Protein AF-A0A2K9K483-F1 (afdb_monomer_lite)

Sequence (262 aa):
MPISYGFDEYTQPMLLSHGITSISDARVYWQRGQLDTWQKLQADGVLKMRASLGLWAYPEASDESQIRALKSFHNTTPNSLLEVDQIKFYMDGILVNTTAAMKEPYKVDWLKLDGNRGVNYFTQARLEKYIKVLEPSGFDFNIHAVGDRGIHEALNAIEAASKGVARHRLTHVEVVDPEDYKRFSALGVIADAQVAGEFTQPHHWQEMQPLLGRERADHLVPIKSLSENGAMLTLSSDWNVSTLNPFISIANAITRQPEATH

pLDDT: mean 93.92, std 9.69, range [36.94, 98.88]

Foldseek 3Di:
DQPQCCCLVPVQVVCVVLVNQEDEQQEQAVVVCSLVNVVVCQVVVRRRGAYEYAYEDDLPDDPVVRLVVLLVSADDDPPGSYGDAEHEAEQWDELVQLAAAEPFAWLDDPVPDVRRRHDTSDFLVSLLVSQQRRVVSRHEYEYAHAYQVSLVSNLVSLVNRPPLPHAHEYEQPFFHDLVCLLSLQVSNYEYEHAQQDPCQAQVNLVVSCNTHNDVRSLCTPVVVSSVVSPHHYHYAHPPPVGDRNVVSRVCRVVPRDRPDDD

Secondary structure (DSSP, 8-state):
--TTHHIIIIIHHHHHHTT--EEEEEEE-GGGTHHHHHHHHHHTT---SEEEEEEEPPTTS-HHHHHHHHHHH-B--TT-SEEEEEEEEE-B--GGGT-S--SS--SS-SS--TT----BSS-HHHHHHHHHHHGGGT-EEEEEE-SHHHHHHHHHHHHHH--S-S--EEEE--S--GGGHHHHHHTT-EEEEE-SSGGGSGGGGGGGHHHH-HHHHTT-S-HHHHHHTT-EEEEE-TTTTS---HHHHHHHHHHPPPPP--

Radius of gyration: 18.65 Å; chains: 1; bounding box: 44×39×48 Å

Structure (mmCIF, N/CA/C/O backbone):
data_AF-A0A2K9K483-F1
#
_entry.id   AF-A0A2K9K483-F1
#
loop_
_atom_site.group_PDB
_atom_site.id
_atom_site.type_symbol
_atom_site.label_atom_id
_atom_site.label_alt_id
_atom_site.label_comp_id
_atom_site.label_asym_id
_atom_site.label_entity_id
_atom_site.label_seq_id
_atom_site.pdbx_PDB_ins_code
_atom_site.Cartn_x
_atom_site.Cartn_y
_atom_site.Cartn_z
_atom_site.occupancy
_atom_site.B_iso_or_equiv
_atom_site.auth_seq_id
_atom_site.auth_comp_id
_atom_site.auth_asym_id
_atom_site.auth_atom_id
_atom_site.pdbx_PDB_model_num
ATOM 1 N N . MET A 1 1 ? -26.302 17.879 7.605 1.00 39.72 1 MET A N 1
ATOM 2 C CA . MET A 1 1 ? -26.812 16.527 7.282 1.00 39.72 1 MET A CA 1
ATOM 3 C C . MET A 1 1 ? -25.840 15.517 7.872 1.00 39.72 1 MET A C 1
ATOM 5 O O . MET A 1 1 ? -24.646 15.772 7.743 1.00 39.72 1 MET A O 1
ATOM 9 N N . PRO A 1 2 ? -26.278 14.451 8.560 1.00 46.62 2 PRO A N 1
ATOM 10 C CA . PRO A 1 2 ? -25.350 13.519 9.195 1.00 46.62 2 PRO A CA 1
ATOM 11 C C . PRO A 1 2 ? -24.647 12.687 8.119 1.00 46.62 2 PRO A C 1
ATOM 13 O O . PRO A 1 2 ? -25.297 12.036 7.310 1.00 46.62 2 PRO A O 1
ATOM 16 N N . ILE A 1 3 ? -23.318 12.730 8.102 1.00 51.56 3 ILE A N 1
ATOM 17 C CA . ILE A 1 3 ? -22.449 12.037 7.135 1.00 51.56 3 ILE A CA 1
ATOM 18 C C . ILE A 1 3 ? -22.490 10.499 7.335 1.00 51.56 3 ILE A C 1
ATOM 20 O O . ILE A 1 3 ? -22.050 9.746 6.472 1.00 51.56 3 ILE A O 1
ATOM 24 N N . SER A 1 4 ? -23.079 10.011 8.435 1.00 58.44 4 SER A N 1
ATOM 25 C CA . SER A 1 4 ? -23.069 8.598 8.841 1.00 58.44 4 SER A CA 1
ATOM 26 C C . SER A 1 4 ? -24.030 7.670 8.084 1.00 58.44 4 SER A C 1
ATOM 28 O O . SER A 1 4 ? -23.850 6.458 8.164 1.00 58.44 4 SER A O 1
ATOM 30 N N . TYR A 1 5 ? -25.002 8.184 7.319 1.00 66.19 5 TYR A N 1
ATOM 31 C CA . TYR A 1 5 ? -25.987 7.326 6.638 1.00 66.19 5 TYR A CA 1
ATOM 32 C C . TYR A 1 5 ? -25.385 6.486 5.502 1.00 66.19 5 TYR A C 1
ATOM 34 O O . TYR A 1 5 ? -25.739 5.326 5.342 1.00 66.19 5 TYR A O 1
ATOM 42 N N . GLY A 1 6 ? -24.418 7.017 4.744 1.00 84.00 6 GLY A N 1
ATOM 43 C CA . GLY A 1 6 ? -23.872 6.314 3.576 1.00 84.00 6 GLY A CA 1
ATOM 44 C C . GLY A 1 6 ? -23.206 4.975 3.918 1.00 84.00 6 GLY A C 1
ATOM 45 O O . GLY A 1 6 ? -23.456 3.963 3.264 1.00 84.00 6 GLY A O 1
ATOM 46 N N . PHE A 1 7 ? -22.373 4.953 4.962 1.00 89.44 7 PHE A N 1
ATOM 47 C CA . PHE A 1 7 ? -21.667 3.731 5.340 1.00 89.44 7 PHE A CA 1
ATOM 48 C C . PHE A 1 7 ? -22.599 2.692 5.976 1.00 89.44 7 PHE A C 1
ATOM 50 O O . PHE A 1 7 ? -22.574 1.538 5.552 1.00 89.44 7 PHE A O 1
ATOM 57 N N . ASP A 1 8 ? -23.424 3.079 6.956 1.00 90.69 8 ASP A N 1
ATOM 58 C CA . ASP A 1 8 ? -24.306 2.135 7.661 1.00 90.69 8 ASP A CA 1
ATOM 59 C C . ASP A 1 8 ? -25.459 1.622 6.784 1.00 90.69 8 ASP A C 1
ATOM 61 O O . ASP A 1 8 ? -25.793 0.441 6.859 1.00 90.69 8 ASP A O 1
ATOM 65 N N . GLU A 1 9 ? -26.039 2.460 5.919 1.00 91.31 9 GLU A N 1
ATOM 66 C CA . GLU A 1 9 ? -27.187 2.057 5.094 1.00 91.31 9 GLU A CA 1
ATOM 67 C C . GLU A 1 9 ? -26.788 1.346 3.794 1.00 91.31 9 GLU A C 1
ATOM 69 O O . GLU A 1 9 ? -27.564 0.534 3.292 1.00 91.31 9 GLU A O 1
ATOM 74 N N . TYR A 1 10 ? -25.592 1.612 3.249 1.00 91.75 10 TYR A N 1
ATOM 75 C CA . TYR A 1 10 ? -25.198 1.095 1.931 1.00 91.75 10 TYR A CA 1
ATOM 76 C C . TYR A 1 10 ? -23.908 0.274 1.968 1.00 91.75 10 TYR A C 1
ATOM 78 O O . TYR A 1 10 ? -23.928 -0.915 1.644 1.00 91.75 10 TYR A O 1
ATOM 86 N N . THR A 1 11 ? -22.783 0.874 2.365 1.00 93.69 11 THR A N 1
ATOM 87 C CA . THR A 1 11 ? -21.465 0.221 2.260 1.00 93.69 11 THR A CA 1
ATOM 88 C C . THR A 1 11 ? -21.342 -1.018 3.145 1.00 93.69 11 THR A C 1
ATOM 90 O O . THR A 1 11 ? -20.985 -2.090 2.662 1.00 93.69 11 THR A O 1
ATOM 93 N N . GLN A 1 12 ? -21.651 -0.905 4.435 1.00 94.62 12 GLN A N 1
ATOM 94 C CA . GLN A 1 12 ? -21.537 -2.011 5.383 1.00 94.62 12 GLN A CA 1
ATOM 95 C C . GLN A 1 12 ? -22.496 -3.166 5.047 1.00 94.62 12 GLN A C 1
ATOM 97 O O . GLN A 1 12 ? -22.026 -4.302 4.986 1.00 94.62 12 GLN A O 1
ATOM 102 N N . PRO A 1 13 ? -23.797 -2.942 4.759 1.00 95.81 13 PRO A N 1
ATOM 103 C CA . PRO A 1 13 ? -24.687 -4.012 4.308 1.00 95.81 13 PRO A CA 1
ATOM 104 C C . PRO A 1 13 ? -24.194 -4.709 3.037 1.00 95.81 13 PRO A C 1
ATOM 106 O O . PRO A 1 13 ? -24.261 -5.935 2.944 1.00 95.81 13 PRO A O 1
ATOM 109 N N . MET A 1 14 ? -23.642 -3.953 2.082 1.00 95.44 14 MET A N 1
ATOM 110 C CA . MET A 1 14 ? -23.055 -4.511 0.863 1.00 95.44 14 MET A CA 1
ATOM 111 C C . MET A 1 14 ? -21.869 -5.434 1.179 1.00 95.44 14 MET A C 1
ATOM 113 O O . MET A 1 14 ? -21.854 -6.575 0.713 1.00 95.44 14 MET A O 1
ATOM 117 N N . LEU A 1 15 ? -20.917 -4.984 2.002 1.00 96.25 15 LEU A N 1
ATOM 118 C CA . LEU A 1 15 ? -19.762 -5.784 2.429 1.00 96.25 15 LEU A CA 1
ATOM 119 C C . LEU A 1 15 ? -20.204 -7.053 3.178 1.00 96.25 15 LEU A C 1
ATOM 121 O O . LEU A 1 15 ? -19.782 -8.160 2.836 1.00 96.25 15 LEU A O 1
ATOM 125 N N . LEU A 1 16 ? -21.127 -6.912 4.133 1.00 96.56 16 LEU A N 1
ATOM 126 C CA . LEU A 1 16 ? -21.669 -8.025 4.915 1.00 96.56 16 LEU A CA 1
ATOM 127 C C . LEU A 1 16 ? -22.411 -9.046 4.043 1.00 96.56 16 LEU A C 1
ATOM 129 O O . LEU A 1 16 ? -22.264 -10.246 4.262 1.00 96.56 16 LEU A O 1
ATOM 133 N N . SER A 1 17 ? -23.157 -8.599 3.025 1.00 96.19 17 SER A N 1
ATOM 134 C CA . SER A 1 17 ? -23.845 -9.500 2.084 1.00 96.19 17 SER A CA 1
ATOM 135 C C . SER A 1 17 ? -22.886 -10.364 1.253 1.00 96.19 17 SER A C 1
ATOM 137 O O . SER A 1 17 ? -23.284 -11.418 0.764 1.00 96.19 17 SER A O 1
ATOM 139 N N . HIS A 1 18 ? -21.614 -9.962 1.151 1.00 95.81 18 HIS A N 1
ATOM 140 C CA . HIS A 1 18 ? -20.538 -10.732 0.520 1.00 95.81 18 HIS A CA 1
ATOM 141 C C . HIS A 1 18 ? -19.681 -11.507 1.537 1.00 95.81 18 HIS A C 1
ATOM 143 O O . HIS A 1 18 ? -18.626 -12.031 1.185 1.00 95.81 18 HIS A O 1
ATOM 149 N N . GLY A 1 19 ? -20.117 -11.582 2.801 1.00 96.31 19 GLY A N 1
ATOM 150 C CA . GLY A 1 19 ? -19.411 -12.286 3.873 1.00 96.31 19 GLY A CA 1
ATOM 151 C C . GLY A 1 19 ? -18.176 -11.555 4.407 1.00 96.31 19 GLY A C 1
ATOM 152 O O . GLY A 1 19 ? -17.395 -12.147 5.148 1.00 96.31 19 GLY A O 1
ATOM 153 N N . ILE A 1 20 ? -17.980 -10.279 4.057 1.00 96.88 20 ILE A N 1
ATOM 154 C CA . ILE A 1 20 ? -16.839 -9.484 4.522 1.00 96.88 20 ILE A CA 1
ATOM 155 C C . ILE A 1 20 ? -17.172 -8.904 5.898 1.00 96.88 20 ILE A C 1
ATOM 157 O O . ILE A 1 20 ? -17.923 -7.939 6.020 1.00 96.88 20 ILE A O 1
ATOM 161 N N . THR A 1 21 ? -16.597 -9.492 6.947 1.00 96.69 21 THR A N 1
ATOM 162 C CA . THR A 1 21 ? -16.823 -9.085 8.348 1.00 96.69 21 THR A CA 1
ATOM 163 C C . THR A 1 21 ? -15.714 -8.205 8.926 1.00 96.69 21 THR A C 1
ATOM 165 O O . THR A 1 21 ? -15.838 -7.728 10.055 1.00 96.69 21 THR A O 1
ATOM 168 N N . SER A 1 22 ? -14.632 -8.003 8.172 1.00 96.38 22 SER A N 1
ATOM 169 C CA . SER A 1 22 ? -13.491 -7.171 8.550 1.00 96.38 22 SER A CA 1
ATOM 170 C C . SER A 1 22 ? -12.943 -6.453 7.322 1.00 96.38 22 SER A C 1
ATOM 172 O O . SER A 1 22 ? -12.787 -7.076 6.273 1.00 96.38 22 SER A O 1
ATOM 174 N N . ILE A 1 23 ? -12.609 -5.172 7.459 1.00 96.75 23 ILE A N 1
ATOM 175 C CA . ILE A 1 23 ? -11.914 -4.394 6.429 1.00 96.75 23 ILE A CA 1
ATOM 176 C C . ILE A 1 23 ? -10.697 -3.687 7.001 1.00 96.75 23 ILE A C 1
ATOM 178 O O . ILE A 1 23 ? -10.631 -3.366 8.188 1.00 96.75 23 ILE A O 1
ATOM 182 N N . SER A 1 24 ? -9.769 -3.389 6.103 1.00 96.56 24 SER A N 1
ATOM 183 C CA . SER A 1 24 ? -8.845 -2.290 6.295 1.00 96.56 24 SER A CA 1
ATOM 184 C C . SER A 1 24 ? -9.290 -1.129 5.410 1.00 96.56 24 SER A C 1
ATOM 186 O O . SER A 1 24 ? -9.255 -1.248 4.184 1.00 96.56 24 SER A O 1
ATOM 188 N N . ASP A 1 25 ? -9.719 -0.024 6.021 1.00 96.38 25 ASP A N 1
ATOM 189 C CA . ASP A 1 25 ? -9.908 1.229 5.290 1.00 96.38 25 ASP A CA 1
ATOM 190 C C . ASP A 1 25 ? -8.532 1.855 5.098 1.00 96.38 25 ASP A C 1
ATOM 192 O O . ASP A 1 25 ? -7.971 2.508 5.981 1.00 96.38 25 ASP A O 1
ATOM 196 N N . ALA A 1 26 ? -7.955 1.566 3.939 1.00 93.00 26 ALA A N 1
ATOM 197 C CA . ALA A 1 26 ? -6.560 1.827 3.689 1.00 93.00 26 ALA A CA 1
ATOM 198 C C . ALA A 1 26 ? -6.241 3.311 3.516 1.00 93.00 26 ALA A C 1
ATOM 200 O O . ALA A 1 26 ? -5.066 3.606 3.472 1.00 93.00 26 ALA A O 1
ATOM 201 N N . ARG A 1 27 ? -7.172 4.263 3.366 1.00 95.88 27 ARG A N 1
ATOM 202 C CA . ARG A 1 27 ? -6.787 5.685 3.215 1.00 95.88 27 ARG A CA 1
ATOM 203 C C . ARG A 1 27 ? -7.803 6.616 3.857 1.00 95.88 27 ARG A C 1
ATOM 205 O O . ARG A 1 27 ? -8.563 7.303 3.174 1.00 95.88 27 ARG A O 1
ATOM 212 N N . VAL A 1 28 ? -7.706 6.729 5.174 1.00 97.81 28 VAL A N 1
ATOM 213 C CA . VAL A 1 28 ? -8.481 7.687 5.959 1.00 97.81 28 VAL A CA 1
ATOM 214 C C . VAL A 1 28 ? -7.839 9.072 5.873 1.00 97.81 28 VAL A C 1
ATOM 216 O O . VAL A 1 28 ? -6.756 9.335 6.413 1.00 97.81 28 VAL A O 1
ATOM 219 N N . TYR A 1 29 ? -8.535 9.996 5.209 1.00 97.69 29 TYR A N 1
ATOM 220 C CA . TYR A 1 29 ? -8.160 11.407 5.116 1.00 97.69 29 TYR A CA 1
ATOM 221 C C . TYR A 1 29 ? -8.475 12.144 6.426 1.00 97.69 29 TYR A C 1
ATOM 223 O O . TYR A 1 29 ? -9.438 12.908 6.524 1.00 97.69 29 TYR A O 1
ATOM 231 N N . TRP A 1 30 ? -7.654 11.930 7.453 1.00 97.62 30 TRP A N 1
ATOM 232 C CA . TRP A 1 30 ? -7.878 12.496 8.790 1.00 97.62 30 TRP A CA 1
ATOM 233 C C . TRP A 1 30 ? -7.862 14.035 8.832 1.00 97.62 30 TRP A C 1
ATOM 235 O O . TRP A 1 30 ? -8.636 14.621 9.576 1.00 97.62 30 TRP A O 1
ATOM 245 N N . GLN A 1 31 ? -7.101 14.713 7.963 1.00 97.12 31 GLN A N 1
ATOM 246 C CA . GLN A 1 31 ? -7.149 16.182 7.826 1.00 97.12 31 GLN A CA 1
ATOM 247 C C . GLN A 1 31 ? -8.454 16.698 7.193 1.00 97.12 31 GLN A C 1
ATOM 249 O O . GLN A 1 31 ? -8.683 17.903 7.140 1.00 97.12 31 GLN A O 1
ATOM 254 N N . ARG A 1 32 ? -9.297 15.797 6.675 1.00 96.00 32 ARG A N 1
ATOM 255 C CA . ARG A 1 32 ? -10.575 16.100 6.013 1.00 96.00 32 ARG A CA 1
ATOM 256 C C . ARG A 1 32 ? -11.779 15.529 6.778 1.00 96.00 32 ARG A C 1
ATOM 258 O O . ARG A 1 32 ? -12.842 15.367 6.189 1.00 96.00 32 ARG A O 1
ATOM 265 N N . GLY A 1 33 ? -11.611 15.189 8.061 1.00 95.06 33 GLY A N 1
ATOM 266 C CA . GLY A 1 33 ? -12.700 14.745 8.946 1.00 95.06 33 GLY A CA 1
ATOM 267 C C . GLY A 1 33 ? -13.181 13.301 8.739 1.00 95.06 33 GLY A C 1
ATOM 268 O O . GLY A 1 33 ? -14.207 12.901 9.292 1.00 95.06 33 GLY A O 1
ATOM 269 N N . GLN A 1 34 ? -12.471 12.480 7.952 1.00 95.75 34 GLN A N 1
ATOM 270 C CA . GLN A 1 34 ? -12.877 11.078 7.765 1.00 95.75 34 GLN A CA 1
ATOM 271 C C . GLN A 1 34 ? -12.686 10.231 9.029 1.00 95.75 34 GLN A C 1
ATOM 273 O O . GLN A 1 34 ? -13.496 9.348 9.296 1.00 95.75 34 GLN A O 1
ATOM 278 N N . LEU A 1 35 ? -11.662 10.525 9.838 1.00 97.00 35 LEU A N 1
ATOM 279 C CA . LEU A 1 35 ? -11.474 9.854 11.126 1.00 97.00 35 LEU A CA 1
ATOM 280 C C . LEU A 1 35 ? -12.647 10.142 12.076 1.00 97.00 35 LEU A C 1
ATOM 282 O O . LEU A 1 35 ? -13.187 9.216 12.676 1.00 97.00 35 LEU A O 1
ATOM 286 N N . ASP A 1 36 ? -13.100 11.397 12.140 1.00 95.56 36 ASP A N 1
ATOM 287 C CA . ASP A 1 36 ? -14.248 11.804 12.964 1.00 95.56 36 ASP A CA 1
ATOM 288 C C . ASP A 1 36 ? -15.530 11.072 12.543 1.00 95.56 36 ASP A C 1
ATOM 290 O O . ASP A 1 36 ? -16.356 10.702 13.377 1.00 95.56 36 ASP A O 1
ATOM 294 N N . THR A 1 37 ? -15.682 10.810 11.240 1.00 94.31 37 THR A N 1
ATOM 295 C CA . THR A 1 37 ? -16.813 10.041 10.702 1.00 94.31 37 THR A CA 1
ATOM 296 C C . THR A 1 37 ? -16.802 8.606 11.231 1.00 94.31 37 THR A C 1
ATOM 298 O O . THR A 1 37 ? -17.823 8.129 11.726 1.00 94.31 37 THR A O 1
ATOM 301 N N . TRP A 1 38 ? -15.649 7.935 11.197 1.00 95.75 38 TRP A N 1
ATOM 302 C CA . TRP A 1 38 ? -15.491 6.591 11.756 1.00 95.75 38 TRP A CA 1
ATOM 303 C C . TRP A 1 38 ? -15.723 6.548 13.268 1.00 95.75 38 TRP A C 1
ATOM 305 O O . TRP A 1 38 ? -16.456 5.691 13.764 1.00 95.75 38 TRP A O 1
ATOM 315 N N . GLN A 1 39 ? -15.158 7.507 14.003 1.00 95.25 39 GLN A N 1
ATOM 316 C CA . GLN A 1 39 ? -15.362 7.623 15.448 1.00 95.25 39 GLN A CA 1
ATOM 317 C C . GLN A 1 39 ? -16.837 7.842 15.794 1.00 95.25 39 GLN A C 1
ATOM 319 O O . GLN A 1 39 ? -17.334 7.253 16.754 1.00 95.25 39 GLN A O 1
ATOM 324 N N . LYS A 1 40 ? -17.559 8.626 14.984 1.00 94.56 40 LYS A N 1
ATOM 325 C CA . LYS A 1 40 ? -19.001 8.812 15.137 1.00 94.56 40 LYS A CA 1
ATOM 326 C C . LYS A 1 40 ? -19.786 7.524 14.885 1.00 94.56 40 LYS A C 1
ATOM 328 O O . LYS A 1 40 ? -20.660 7.214 15.683 1.00 94.56 40 LYS A O 1
ATOM 333 N N . LEU A 1 41 ? -19.463 6.753 13.842 1.00 94.06 41 LEU A N 1
ATOM 334 C CA . LEU A 1 41 ? -20.109 5.454 13.588 1.00 94.06 41 LEU A CA 1
ATOM 335 C C . LEU A 1 41 ? -19.934 4.488 14.770 1.00 94.06 41 LEU A C 1
ATOM 337 O O . LEU A 1 41 ? -20.873 3.783 15.142 1.00 94.06 41 LEU A O 1
ATOM 341 N N . GLN A 1 42 ? -18.747 4.478 15.386 1.00 94.19 42 GLN A N 1
ATOM 342 C CA . GLN A 1 42 ? -18.509 3.698 16.598 1.00 94.19 42 GLN A CA 1
ATOM 343 C C . GLN A 1 42 ? -19.312 4.229 17.794 1.00 94.19 42 GLN A C 1
ATOM 345 O O . GLN A 1 42 ? -19.955 3.443 18.485 1.00 94.19 42 GLN A O 1
ATOM 350 N N . ALA A 1 43 ? -19.291 5.542 18.038 1.00 94.25 43 ALA A N 1
ATOM 351 C CA . ALA A 1 43 ? -19.999 6.162 19.160 1.00 94.25 43 ALA A CA 1
ATOM 352 C C . ALA A 1 43 ? -21.525 5.997 19.065 1.00 94.25 43 ALA A C 1
ATOM 354 O O . ALA A 1 43 ? -22.186 5.800 20.082 1.00 94.25 43 ALA A O 1
ATOM 355 N N . ASP A 1 44 ? -22.070 6.029 17.847 1.00 94.50 44 ASP A N 1
ATOM 356 C CA . ASP A 1 44 ? -23.491 5.808 17.572 1.00 94.50 44 ASP A CA 1
ATOM 357 C C . ASP A 1 44 ? -23.875 4.310 17.658 1.00 94.50 44 ASP A C 1
ATOM 359 O O . ASP A 1 44 ? -25.058 3.976 17.610 1.00 94.50 44 ASP A O 1
ATOM 363 N N . GLY A 1 45 ? -22.903 3.395 17.792 1.00 94.31 45 GLY A N 1
ATOM 364 C CA . GLY A 1 45 ? -23.144 1.956 17.947 1.00 94.31 45 GLY A CA 1
ATOM 365 C C . GLY A 1 45 ? -23.630 1.248 16.678 1.00 94.31 45 GLY A C 1
ATOM 366 O O . GLY A 1 45 ? -24.259 0.196 16.770 1.00 94.31 45 GLY A O 1
ATOM 367 N N . VAL A 1 46 ? -23.364 1.816 15.496 1.00 94.69 46 VAL A N 1
ATOM 368 C CA . VAL A 1 46 ? -23.888 1.311 14.209 1.00 94.69 46 VAL A CA 1
ATOM 369 C C . VAL A 1 46 ? -22.896 0.443 13.424 1.00 94.69 46 VAL A C 1
ATOM 371 O O . VAL A 1 46 ? -23.265 -0.165 12.416 1.00 94.69 46 VAL A O 1
ATOM 374 N N . LEU A 1 47 ? -21.641 0.341 13.876 1.00 94.94 47 LEU A N 1
ATOM 375 C CA . LEU A 1 47 ? -20.668 -0.587 13.295 1.00 94.94 47 LEU A CA 1
ATOM 376 C C . LEU A 1 47 ? -21.069 -2.040 13.590 1.00 94.94 47 LEU A C 1
ATOM 378 O O . LEU A 1 47 ? -21.299 -2.419 14.735 1.00 94.94 47 LEU A O 1
ATOM 382 N N . LYS A 1 48 ? -21.130 -2.859 12.539 1.00 95.31 48 LYS A N 1
ATOM 383 C CA . LYS A 1 48 ? -21.509 -4.286 12.557 1.00 95.31 48 LYS A CA 1
ATOM 384 C C . LYS A 1 48 ? -20.368 -5.192 12.074 1.00 95.31 48 LYS A C 1
ATOM 386 O O . LYS A 1 48 ? -20.524 -6.408 12.018 1.00 95.31 48 LYS A O 1
ATOM 391 N N . MET A 1 49 ? -19.231 -4.604 11.707 1.00 96.06 49 MET A N 1
ATOM 392 C CA . MET A 1 49 ? -18.040 -5.275 11.188 1.00 96.06 49 MET A CA 1
ATOM 393 C C . MET A 1 49 ? -16.778 -4.616 11.746 1.00 96.06 49 MET A C 1
ATOM 395 O O . MET A 1 49 ? -16.833 -3.468 12.188 1.00 96.06 49 MET A O 1
ATOM 399 N N . ARG A 1 50 ? -15.644 -5.326 11.719 1.00 97.38 50 ARG A N 1
ATOM 400 C CA . ARG A 1 50 ? -14.363 -4.755 12.154 1.00 97.38 50 ARG A CA 1
ATOM 401 C C . ARG A 1 50 ? -13.777 -3.849 11.073 1.00 97.38 50 ARG A C 1
ATOM 403 O O . ARG A 1 50 ? -13.766 -4.213 9.899 1.00 97.38 50 ARG A O 1
ATOM 410 N N . ALA A 1 51 ? -13.250 -2.704 11.470 1.00 97.44 51 ALA A N 1
ATOM 411 C CA . ALA A 1 51 ? -12.568 -1.756 10.608 1.00 97.44 51 ALA A CA 1
ATOM 412 C C . ALA A 1 51 ? -11.233 -1.359 11.247 1.00 97.44 51 ALA A C 1
ATOM 414 O O . ALA A 1 51 ? -11.207 -0.745 12.311 1.00 97.44 51 ALA A O 1
ATOM 415 N N . SER A 1 52 ? -10.139 -1.713 10.577 1.00 97.56 52 SER A N 1
ATOM 416 C CA . SER A 1 52 ? -8.787 -1.235 10.876 1.00 97.56 52 SER A CA 1
ATOM 417 C C . SER A 1 52 ? -8.483 -0.053 9.954 1.00 97.56 52 SER A C 1
ATOM 419 O O . SER A 1 52 ? -8.594 -0.161 8.728 1.00 97.56 52 SER A O 1
ATOM 421 N N . LEU A 1 53 ? -8.185 1.108 10.533 1.00 98.38 53 LEU A N 1
ATOM 422 C CA . LEU A 1 53 ? -8.045 2.363 9.800 1.00 98.38 53 LEU A CA 1
ATOM 423 C C . LEU A 1 53 ? -6.581 2.679 9.493 1.00 98.38 53 LEU A C 1
ATOM 425 O O . LEU A 1 53 ? -5.770 2.881 10.398 1.00 98.38 53 LEU A O 1
ATOM 429 N N . GLY A 1 54 ? -6.282 2.821 8.201 1.00 98.31 54 GLY A N 1
ATOM 430 C CA . GLY A 1 54 ? -5.032 3.347 7.667 1.00 98.31 54 GLY A CA 1
ATOM 431 C C . GLY A 1 54 ? -5.066 4.866 7.556 1.00 98.31 54 GLY A C 1
ATOM 432 O O . GLY A 1 54 ? -5.620 5.417 6.603 1.00 98.31 54 GLY A O 1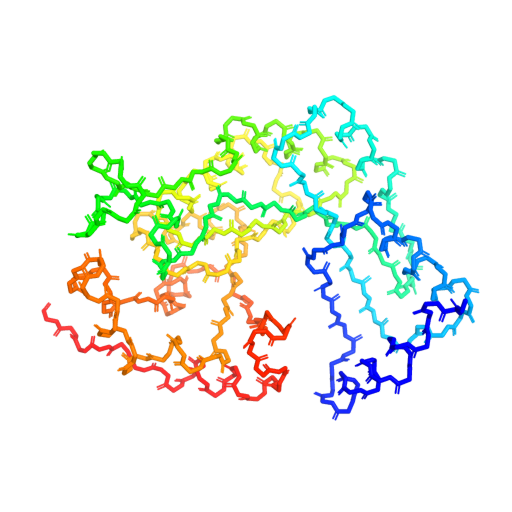
ATOM 433 N N . LEU A 1 55 ? -4.442 5.566 8.501 1.00 98.69 55 LEU A N 1
ATOM 434 C CA . LEU A 1 55 ? -4.322 7.022 8.451 1.00 98.69 55 LEU A CA 1
ATOM 435 C C . LEU A 1 55 ? -3.344 7.434 7.348 1.00 98.69 55 LEU A C 1
ATOM 437 O O . LEU A 1 55 ? -2.187 7.012 7.350 1.00 98.69 55 LEU A O 1
ATOM 441 N N . TRP A 1 56 ? -3.786 8.277 6.411 1.00 98.69 56 TRP A N 1
ATOM 442 C CA . TRP A 1 56 ? -2.925 8.709 5.310 1.00 98.69 56 TRP A CA 1
ATOM 443 C C . TRP A 1 56 ? -1.760 9.580 5.804 1.00 98.69 56 TRP A C 1
ATOM 445 O O . TRP A 1 56 ? -1.969 10.574 6.506 1.00 98.69 56 TRP A O 1
ATOM 455 N N . ALA A 1 57 ? -0.539 9.228 5.403 1.00 98.50 57 ALA A N 1
ATOM 456 C CA . ALA A 1 57 ? 0.625 10.099 5.486 1.00 98.50 57 ALA A CA 1
ATOM 457 C C . ALA A 1 57 ? 0.685 11.002 4.242 1.00 98.50 57 ALA A C 1
ATOM 459 O O . ALA A 1 57 ? 0.848 10.537 3.115 1.00 98.50 57 ALA A O 1
ATOM 460 N N . TYR A 1 58 ? 0.563 12.308 4.457 1.00 98.31 58 TYR A N 1
ATOM 461 C CA . TYR A 1 58 ? 0.563 13.344 3.434 1.00 98.31 58 TYR A CA 1
ATOM 462 C C . TYR A 1 58 ? 2.013 13.683 3.041 1.00 98.31 58 TYR A C 1
ATOM 464 O O . TYR A 1 58 ? 2.775 14.117 3.914 1.00 98.31 58 TYR A O 1
ATOM 472 N N . PRO A 1 59 ? 2.403 13.533 1.759 1.00 96.81 59 PRO A N 1
ATOM 473 C CA . PRO A 1 59 ? 3.762 13.825 1.289 1.00 96.81 59 PRO A CA 1
ATOM 474 C C . PRO A 1 59 ? 4.219 15.252 1.600 1.00 96.81 59 PRO A C 1
ATOM 476 O O . PRO A 1 59 ? 5.315 15.459 2.108 1.00 96.81 59 PRO A O 1
ATOM 479 N N . GLU A 1 60 ? 3.351 16.238 1.400 1.00 96.75 60 GLU A N 1
ATOM 480 C CA . GLU A 1 60 ? 3.712 17.656 1.543 1.00 96.75 60 GLU A CA 1
ATOM 481 C C . GLU A 1 60 ? 3.623 18.182 2.987 1.00 96.75 60 GLU A C 1
ATOM 483 O O . GLU A 1 60 ? 3.931 19.342 3.257 1.00 96.75 60 GLU A O 1
ATOM 488 N N . ALA A 1 61 ? 3.178 17.358 3.941 1.00 97.00 61 ALA A N 1
ATOM 489 C CA . ALA A 1 61 ? 3.070 17.784 5.332 1.00 97.00 61 ALA A CA 1
ATOM 490 C C . ALA A 1 61 ? 4.438 17.789 6.032 1.00 97.00 61 ALA A C 1
ATOM 492 O O . ALA A 1 61 ? 5.296 16.943 5.774 1.00 97.00 61 ALA A O 1
ATOM 493 N N . SER A 1 62 ? 4.614 18.709 6.986 1.00 97.69 62 SER A N 1
ATOM 494 C CA . SER A 1 62 ? 5.765 18.683 7.893 1.00 97.69 62 SER A CA 1
ATOM 495 C C . SER A 1 62 ? 5.784 17.379 8.685 1.00 97.69 62 SER A C 1
ATOM 497 O O . SER A 1 62 ? 4.791 17.004 9.310 1.00 97.69 62 SER A O 1
ATOM 499 N N . ASP A 1 63 ? 6.937 16.711 8.699 1.00 98.19 63 ASP A N 1
ATOM 500 C CA . ASP A 1 63 ? 7.096 15.444 9.409 1.00 98.19 63 ASP A CA 1
ATOM 501 C C . ASP A 1 63 ? 6.784 15.555 10.894 1.00 98.19 63 ASP A C 1
ATOM 503 O O . ASP A 1 63 ? 6.160 14.663 11.456 1.00 98.19 63 ASP A O 1
ATOM 507 N N . GLU A 1 64 ? 7.226 16.631 11.544 1.00 97.88 64 GLU A N 1
ATOM 508 C CA . GLU A 1 64 ? 7.074 16.761 12.990 1.00 97.88 64 GLU A CA 1
ATOM 509 C C . GLU A 1 64 ? 5.597 16.867 13.387 1.00 97.88 64 GLU A C 1
ATOM 511 O O . GLU A 1 64 ? 5.141 16.161 14.291 1.00 97.88 64 GLU A O 1
ATOM 516 N N . SER A 1 65 ? 4.836 17.726 12.702 1.00 97.94 65 SER A N 1
ATOM 517 C CA . SER A 1 65 ? 3.416 17.913 13.000 1.00 97.94 65 SER A CA 1
ATOM 518 C C . SER A 1 65 ? 2.603 16.681 12.615 1.00 97.94 65 SER A C 1
ATOM 520 O O . SER A 1 65 ? 1.754 16.245 13.392 1.00 97.94 65 SER A O 1
ATOM 522 N N . GLN A 1 66 ? 2.900 16.079 11.461 1.00 97.94 66 GLN A N 1
ATOM 523 C CA . GLN A 1 66 ? 2.220 14.883 10.983 1.00 97.94 66 GLN A CA 1
ATOM 524 C C . GLN A 1 66 ? 2.458 13.681 11.900 1.00 97.94 66 GLN A C 1
ATOM 526 O O . GLN A 1 66 ? 1.493 13.055 12.327 1.00 97.94 66 GLN A O 1
ATOM 531 N N . ILE A 1 67 ? 3.709 13.375 12.254 1.00 98.50 67 ILE A N 1
ATOM 532 C CA . ILE A 1 67 ? 4.030 12.250 13.146 1.00 98.50 67 ILE A CA 1
ATOM 533 C C . ILE A 1 67 ? 3.363 12.439 14.512 1.00 98.50 67 ILE A C 1
ATOM 535 O O . ILE A 1 67 ? 2.795 11.491 15.055 1.00 98.50 67 ILE A O 1
ATOM 539 N N . ARG A 1 68 ? 3.387 13.663 15.058 1.00 98.31 68 ARG A N 1
ATOM 540 C CA . ARG A 1 68 ? 2.718 13.991 16.326 1.00 98.31 68 ARG A CA 1
ATOM 541 C C . ARG A 1 68 ? 1.210 13.740 16.248 1.00 98.31 68 ARG A C 1
ATOM 543 O O . ARG A 1 68 ? 0.661 13.123 17.157 1.00 98.31 68 ARG A O 1
ATOM 550 N N . ALA A 1 69 ? 0.565 14.186 15.169 1.00 98.25 69 ALA A N 1
ATOM 551 C CA . ALA A 1 69 ? -0.863 13.981 14.949 1.00 98.25 69 ALA A CA 1
ATOM 552 C C . ALA A 1 69 ? -1.204 12.490 14.800 1.00 98.25 69 ALA A C 1
ATOM 554 O O . ALA A 1 69 ? -2.023 11.979 15.560 1.00 98.25 69 ALA A O 1
ATOM 555 N N . LEU A 1 70 ? -0.519 11.771 13.904 1.00 98.44 70 LEU A N 1
ATOM 556 C CA . LEU A 1 70 ? -0.715 10.333 13.681 1.00 98.44 70 LEU A CA 1
ATOM 557 C C . LEU A 1 70 ? -0.586 9.542 14.987 1.00 98.44 70 LEU A C 1
ATOM 559 O O . LEU A 1 70 ? -1.465 8.756 15.326 1.00 98.44 70 LEU A O 1
ATOM 563 N N . LYS A 1 71 ? 0.460 9.819 15.774 1.00 97.88 71 LYS A N 1
ATOM 564 C CA . LYS A 1 71 ? 0.670 9.174 17.073 1.00 97.88 71 LYS A CA 1
ATOM 565 C C . LYS A 1 71 ? -0.467 9.435 18.061 1.00 97.88 71 LYS A C 1
ATOM 567 O O . LYS A 1 71 ? -0.825 8.533 18.809 1.00 97.88 71 LYS A O 1
ATOM 572 N N . SER A 1 72 ? -1.041 10.639 18.058 1.00 97.88 72 SER A N 1
ATOM 573 C CA . SER A 1 72 ? -2.166 10.987 18.937 1.00 97.88 72 SER A CA 1
ATOM 574 C C . SER A 1 72 ? -3.476 10.281 18.575 1.00 97.88 72 SER A C 1
ATOM 576 O O . SER A 1 72 ? -4.346 10.154 19.431 1.00 97.88 72 SER A O 1
ATOM 578 N N . PHE A 1 73 ? -3.610 9.808 17.333 1.00 97.88 73 PHE A N 1
ATOM 579 C CA . PHE A 1 73 ? -4.806 9.115 16.857 1.00 97.88 73 PHE A CA 1
ATOM 580 C C . PHE A 1 73 ? -4.752 7.599 17.025 1.00 97.88 73 PHE A C 1
ATOM 582 O O . PHE A 1 73 ? -5.791 6.962 16.863 1.00 97.88 73 PHE A O 1
ATOM 589 N N . HIS A 1 74 ? -3.587 7.026 17.347 1.00 97.94 74 HIS A N 1
ATOM 590 C CA . HIS A 1 74 ? -3.469 5.591 17.586 1.00 97.94 74 HIS A CA 1
ATOM 591 C C . HIS A 1 74 ? -4.461 5.146 18.660 1.00 97.94 74 HIS A C 1
ATOM 593 O O . HIS A 1 74 ? -4.443 5.658 19.783 1.00 97.94 74 HIS A O 1
ATOM 599 N N . ASN A 1 75 ? -5.303 4.173 18.331 1.00 96.44 75 ASN A N 1
ATOM 600 C CA . ASN A 1 75 ? -6.280 3.651 19.270 1.00 96.44 75 ASN A CA 1
ATOM 601 C C . ASN A 1 75 ? -6.633 2.206 18.930 1.00 96.44 75 ASN A C 1
ATOM 603 O O . ASN A 1 75 ? -7.332 1.934 17.954 1.00 96.44 75 ASN A O 1
ATOM 607 N N . THR A 1 76 ? -6.192 1.294 19.788 1.00 94.44 76 THR A N 1
ATOM 608 C CA . THR A 1 76 ? -6.596 -0.107 19.779 1.00 94.44 76 THR A CA 1
ATOM 609 C C . THR A 1 76 ? -7.189 -0.431 21.141 1.00 94.44 76 THR A C 1
ATOM 611 O O . THR A 1 76 ? -6.595 -0.169 22.186 1.00 94.44 76 THR A O 1
ATOM 614 N N . THR A 1 77 ? -8.410 -0.958 21.146 1.00 92.12 77 THR A N 1
ATOM 615 C CA . THR A 1 77 ? -9.105 -1.363 22.370 1.00 92.12 77 THR A CA 1
ATOM 616 C C . THR A 1 77 ? -9.555 -2.810 22.200 1.00 92.12 77 THR A C 1
ATOM 618 O O . THR A 1 77 ? -10.176 -3.121 21.182 1.00 92.12 77 THR A O 1
ATOM 621 N N . PRO A 1 78 ? -9.280 -3.708 23.165 1.00 91.12 78 PRO A N 1
ATOM 622 C CA . PRO A 1 78 ? -9.708 -5.097 23.070 1.00 91.12 78 PRO A CA 1
ATOM 623 C C . PRO A 1 78 ? -11.201 -5.219 22.750 1.00 91.12 78 PRO A C 1
ATOM 625 O O . PRO A 1 78 ? -12.034 -4.573 23.383 1.00 91.12 78 PRO A O 1
ATOM 628 N N . ASN A 1 79 ? -11.532 -6.078 21.785 1.00 88.56 79 ASN A N 1
ATOM 629 C CA . ASN A 1 79 ? -12.893 -6.334 21.299 1.00 88.56 79 ASN A CA 1
ATOM 630 C C . ASN A 1 79 ? -13.591 -5.161 20.589 1.00 88.56 79 ASN A C 1
ATOM 632 O O . ASN A 1 79 ? -14.752 -5.316 20.207 1.00 88.56 79 ASN A O 1
ATOM 636 N N . SER A 1 80 ? -12.905 -4.040 20.352 1.00 95.12 80 SER A N 1
ATOM 637 C CA . SER A 1 80 ? -13.438 -2.944 19.542 1.00 95.12 80 SER A CA 1
ATOM 638 C C . SER A 1 80 ? -13.729 -3.397 18.108 1.00 95.12 80 SER A C 1
ATOM 640 O O . SER A 1 80 ? -13.059 -4.281 17.563 1.00 95.12 80 SER A O 1
ATOM 642 N N . LEU A 1 81 ? -14.753 -2.803 17.494 1.00 96.94 81 LEU A N 1
ATOM 643 C CA . LEU A 1 81 ? -14.995 -2.948 16.059 1.00 96.94 81 LEU A CA 1
ATOM 644 C C . LEU A 1 81 ? -14.199 -1.923 15.251 1.00 96.94 81 LEU A C 1
ATOM 646 O O . LEU A 1 81 ? -13.916 -2.190 14.092 1.00 96.94 81 LEU A O 1
ATOM 650 N N . LEU A 1 82 ? -13.804 -0.793 15.840 1.00 97.81 82 LEU A N 1
ATOM 651 C CA . LEU A 1 82 ? -12.932 0.185 15.196 1.00 97.81 82 LEU A CA 1
ATOM 652 C C . LEU A 1 82 ? -11.540 0.164 15.825 1.00 97.81 82 LEU A C 1
ATOM 654 O O . LEU A 1 82 ? -11.405 0.309 17.044 1.00 97.81 82 LEU A O 1
ATOM 658 N N . GLU A 1 83 ? -10.521 0.055 14.985 1.00 97.94 83 GLU A N 1
ATOM 659 C CA . GLU A 1 83 ? -9.113 0.162 15.359 1.00 97.94 83 GLU A CA 1
ATOM 660 C C . GLU A 1 83 ? -8.442 1.233 14.495 1.00 97.94 83 GLU A C 1
ATOM 662 O O . GLU A 1 83 ? -8.678 1.324 13.292 1.00 97.94 83 GLU A O 1
ATOM 667 N N . VAL A 1 84 ? -7.619 2.074 15.119 1.00 98.31 84 VAL A N 1
ATOM 668 C CA . VAL A 1 84 ? -6.766 3.056 14.440 1.00 98.31 84 VAL A CA 1
ATOM 669 C C . VAL A 1 84 ? -5.326 2.630 14.668 1.00 98.31 84 VAL A C 1
ATOM 671 O O . VAL A 1 84 ? -4.667 3.078 15.606 1.00 98.31 84 VAL A O 1
ATOM 674 N N . ASP A 1 85 ? -4.886 1.697 13.837 1.00 97.50 85 ASP A N 1
ATOM 675 C CA . ASP A 1 85 ? -3.680 0.891 14.031 1.00 97.50 85 ASP A CA 1
ATOM 676 C C . ASP A 1 85 ? -2.798 0.843 12.779 1.00 97.50 85 ASP A C 1
ATOM 678 O O . ASP A 1 85 ? -1.738 0.224 12.797 1.00 97.50 85 ASP A O 1
ATOM 682 N N . GLN A 1 86 ? -3.187 1.521 11.695 1.00 98.25 86 GLN A N 1
ATOM 683 C CA . GLN A 1 86 ? -2.427 1.523 10.452 1.00 98.25 86 GLN A CA 1
ATOM 684 C C . GLN A 1 86 ? -2.032 2.928 10.004 1.00 98.25 86 GLN A C 1
ATOM 686 O O . GLN A 1 86 ? -2.788 3.895 10.119 1.00 98.25 86 GLN A O 1
ATOM 691 N N . ILE A 1 87 ? -0.848 3.028 9.407 1.00 98.56 87 ILE A N 1
ATOM 692 C CA . ILE A 1 87 ? -0.435 4.175 8.599 1.00 98.56 87 ILE A CA 1
ATOM 693 C C . ILE A 1 87 ? -0.505 3.767 7.136 1.00 98.56 87 ILE A C 1
ATOM 695 O O . ILE A 1 87 ? 0.139 2.800 6.728 1.00 98.56 87 ILE A O 1
ATOM 699 N N . LYS A 1 88 ? -1.254 4.524 6.331 1.00 98.62 88 LYS A N 1
ATOM 700 C CA . LYS A 1 88 ? -1.191 4.400 4.877 1.00 98.62 88 LYS A CA 1
ATOM 701 C C . LYS A 1 88 ? -0.147 5.329 4.320 1.00 98.62 88 LYS A C 1
ATOM 703 O O . LYS A 1 88 ? -0.283 6.553 4.363 1.00 98.62 88 LYS A O 1
ATOM 708 N N . PHE A 1 89 ? 0.846 4.718 3.711 1.00 98.06 89 PHE A N 1
ATOM 709 C CA . PHE A 1 89 ? 1.930 5.386 3.036 1.00 98.06 89 PHE A CA 1
ATOM 710 C C . PHE A 1 89 ? 1.823 5.141 1.534 1.00 98.06 89 PHE A C 1
ATOM 712 O O . PHE A 1 89 ? 1.414 4.062 1.114 1.00 98.06 89 PHE A O 1
ATOM 719 N N . TYR A 1 90 ? 2.181 6.132 0.724 1.00 98.44 90 TYR A N 1
ATOM 720 C CA . TYR A 1 90 ? 2.333 5.943 -0.716 1.00 98.44 90 TYR A CA 1
ATOM 721 C C . TYR A 1 90 ? 3.793 6.145 -1.064 1.00 98.44 90 TYR A C 1
ATOM 723 O O . TYR A 1 90 ? 4.292 7.261 -0.953 1.00 98.44 90 TYR A O 1
ATOM 731 N N . MET A 1 91 ? 4.479 5.063 -1.426 1.00 98.25 91 MET A N 1
ATOM 732 C CA . MET A 1 91 ? 5.869 5.144 -1.847 1.00 98.25 91 MET A CA 1
ATOM 733 C C . MET A 1 91 ? 5.956 5.759 -3.244 1.00 98.25 91 MET A C 1
ATOM 735 O O . MET A 1 91 ? 6.733 6.687 -3.450 1.00 98.25 91 MET A O 1
ATOM 739 N N . ASP A 1 92 ? 5.108 5.304 -4.165 1.00 98.56 92 ASP A N 1
ATOM 740 C CA . ASP A 1 92 ? 5.096 5.699 -5.572 1.00 98.56 92 ASP A CA 1
ATOM 741 C C . ASP A 1 92 ? 3.674 5.791 -6.158 1.00 98.56 92 ASP A C 1
ATOM 743 O O . ASP A 1 92 ? 2.678 5.731 -5.433 1.00 98.56 92 ASP A O 1
ATOM 747 N N . GLY A 1 93 ? 3.591 6.021 -7.474 1.00 97.81 93 GLY A N 1
ATOM 748 C CA . GLY A 1 93 ? 2.340 6.107 -8.226 1.00 97.81 93 GLY A CA 1
ATOM 749 C C . GLY A 1 93 ? 1.884 4.782 -8.844 1.00 97.81 93 GLY A C 1
ATOM 750 O O . GLY A 1 93 ? 1.928 3.737 -8.209 1.00 97.81 93 GLY A O 1
ATOM 751 N N . ILE A 1 94 ? 1.407 4.830 -10.090 1.00 97.19 94 ILE A N 1
ATOM 752 C CA . ILE A 1 94 ? 0.874 3.671 -10.829 1.00 97.19 94 ILE A CA 1
ATOM 753 C C . ILE A 1 94 ? 1.514 3.570 -12.218 1.00 97.19 94 ILE A C 1
ATOM 755 O O . ILE A 1 94 ? 1.946 4.583 -12.783 1.00 97.19 94 ILE A O 1
ATOM 759 N N . LEU A 1 95 ? 1.555 2.358 -12.781 1.00 96.25 95 LEU A N 1
ATOM 760 C CA . LEU A 1 95 ? 2.190 2.085 -14.078 1.00 96.25 95 LEU A CA 1
ATOM 761 C C . LEU A 1 95 ? 1.536 2.866 -15.218 1.00 96.25 95 LEU A C 1
ATOM 763 O O . LEU A 1 95 ? 2.235 3.508 -15.999 1.00 96.25 95 LEU A O 1
ATOM 767 N N . VAL A 1 96 ? 0.198 2.871 -15.268 1.00 94.00 96 VAL A N 1
ATOM 768 C CA . VAL A 1 96 ? -0.572 3.474 -16.369 1.00 94.00 96 VAL A CA 1
ATOM 769 C C . VAL A 1 96 ? -0.334 4.974 -16.518 1.00 94.00 96 VAL A C 1
ATOM 771 O O . VAL A 1 96 ? -0.534 5.493 -17.598 1.00 94.00 96 VAL A O 1
ATOM 774 N N . ASN A 1 97 ? 0.138 5.674 -15.480 1.00 95.25 97 ASN A N 1
ATOM 775 C CA . ASN A 1 97 ? 0.482 7.099 -15.556 1.00 95.25 97 ASN A CA 1
ATOM 776 C C . ASN A 1 97 ? 1.995 7.344 -15.661 1.00 95.25 97 ASN A C 1
ATOM 778 O O . ASN A 1 97 ? 2.436 8.492 -15.614 1.00 95.25 97 ASN A O 1
ATOM 782 N N . THR A 1 98 ? 2.805 6.289 -15.774 1.00 96.69 98 THR A N 1
ATOM 783 C CA . THR A 1 98 ? 4.277 6.321 -15.702 1.00 96.69 98 THR A CA 1
ATOM 784 C C . THR A 1 98 ? 4.821 6.931 -14.404 1.00 96.69 98 THR A C 1
ATOM 786 O O . THR A 1 98 ? 5.905 7.511 -14.381 1.00 96.69 98 THR A O 1
ATOM 789 N N . THR A 1 99 ? 4.053 6.833 -13.311 1.00 97.62 99 THR A N 1
ATOM 790 C CA . THR A 1 99 ? 4.400 7.427 -12.010 1.00 97.62 99 THR A CA 1
ATOM 791 C C . THR A 1 99 ? 4.877 6.409 -10.983 1.00 97.62 99 THR A C 1
ATOM 793 O O . THR A 1 99 ? 5.520 6.818 -10.018 1.00 97.62 99 THR A O 1
ATOM 796 N N . ALA A 1 100 ? 4.614 5.112 -11.174 1.00 98.25 100 ALA A N 1
ATOM 797 C CA . ALA A 1 100 ? 5.217 4.065 -10.351 1.00 98.25 100 ALA A CA 1
ATOM 798 C C . ALA A 1 100 ? 6.744 4.079 -10.500 1.00 98.25 100 ALA A C 1
ATOM 800 O O . ALA A 1 100 ? 7.275 4.338 -11.584 1.00 98.25 100 ALA A O 1
ATOM 801 N N . ALA A 1 101 ? 7.441 3.850 -9.397 1.00 98.31 101 ALA A N 1
ATOM 802 C CA . ALA A 1 101 ? 8.869 4.058 -9.267 1.00 98.31 101 ALA A CA 1
ATOM 803 C C . ALA A 1 101 ? 9.644 2.859 -9.814 1.00 98.31 101 ALA A C 1
ATOM 805 O O . ALA A 1 101 ? 9.642 1.796 -9.199 1.00 98.31 101 ALA A O 1
ATOM 806 N N . MET A 1 102 ? 10.346 3.050 -10.933 1.00 98.12 102 MET A N 1
ATOM 807 C CA . MET A 1 102 ? 11.004 1.969 -11.670 1.00 98.12 102 MET A CA 1
ATOM 808 C C . MET A 1 102 ? 12.536 1.985 -11.548 1.00 98.12 102 MET A C 1
ATOM 810 O O . MET A 1 102 ? 13.169 3.051 -11.518 1.00 98.12 102 MET A O 1
ATOM 814 N N . LYS A 1 103 ? 13.170 0.807 -11.538 1.00 97.38 103 LYS A N 1
ATOM 815 C CA . LYS A 1 103 ? 14.632 0.670 -11.615 1.00 97.38 103 LYS A CA 1
ATOM 816 C C . LYS A 1 103 ? 15.140 1.042 -13.003 1.00 97.38 103 LYS A C 1
ATOM 818 O O . LYS A 1 103 ? 16.106 1.787 -13.086 1.00 97.38 103 LYS A O 1
ATOM 823 N N . GLU A 1 104 ? 14.433 0.662 -14.058 1.00 96.94 104 GLU A N 1
ATOM 824 C CA . GLU A 1 104 ? 14.755 1.053 -15.435 1.00 96.94 104 GLU A CA 1
ATOM 825 C C . GLU A 1 104 ? 13.746 2.072 -15.990 1.00 96.94 104 GLU A C 1
ATOM 827 O O . GLU A 1 104 ? 12.563 1.995 -15.641 1.00 96.94 104 GLU A O 1
ATOM 832 N N . PRO A 1 105 ? 14.152 3.006 -16.874 1.00 97.31 105 PRO A N 1
ATOM 833 C CA . PRO A 1 105 ? 13.239 3.994 -17.443 1.00 97.31 105 PRO A CA 1
ATOM 834 C C . PRO A 1 105 ? 12.005 3.384 -18.127 1.00 97.31 105 PRO A C 1
ATOM 836 O O . PRO A 1 105 ? 12.047 2.286 -18.700 1.00 97.31 105 PRO A O 1
ATOM 839 N N . TYR A 1 106 ? 10.897 4.123 -18.100 1.00 97.62 106 TYR A N 1
ATOM 840 C CA . TYR A 1 106 ? 9.752 3.877 -18.971 1.00 97.62 106 TYR A CA 1
ATOM 841 C C . TYR A 1 106 ? 10.154 4.087 -20.437 1.00 97.62 106 TYR A C 1
ATOM 843 O O . TYR A 1 106 ? 11.044 4.872 -20.762 1.00 97.62 106 TYR A O 1
ATOM 851 N N . LYS A 1 107 ? 9.474 3.388 -21.346 1.00 96.31 107 LYS A N 1
ATOM 852 C CA . LYS A 1 107 ? 9.651 3.529 -22.800 1.00 96.31 107 LYS A CA 1
ATOM 853 C C . LYS A 1 107 ? 9.041 4.818 -23.353 1.00 96.31 107 LYS A C 1
ATOM 855 O O . LYS A 1 107 ? 9.374 5.215 -24.466 1.00 96.31 107 LYS A O 1
ATOM 860 N N . VAL A 1 108 ? 8.169 5.460 -22.581 1.00 93.00 108 VAL A N 1
ATOM 861 C CA . VAL A 1 108 ? 7.546 6.742 -22.908 1.00 93.00 108 VAL A CA 1
ATOM 862 C C . VAL A 1 108 ? 7.798 7.744 -21.790 1.00 93.00 108 VAL A C 1
ATOM 864 O O . VAL A 1 108 ? 7.796 7.393 -20.610 1.00 93.00 108 VAL A O 1
ATOM 867 N N . ASP A 1 109 ? 7.981 9.005 -22.166 1.00 87.19 109 ASP A N 1
ATOM 868 C CA . ASP A 1 109 ? 8.188 10.095 -21.221 1.00 87.19 109 ASP A CA 1
ATOM 869 C C . ASP A 1 109 ? 6.972 11.031 -21.185 1.00 87.19 109 ASP A C 1
ATOM 871 O O . ASP A 1 109 ? 6.923 12.072 -21.842 1.00 87.19 109 ASP A O 1
ATOM 875 N N . TRP A 1 110 ? 5.943 10.637 -20.432 1.00 91.88 110 TRP A N 1
ATOM 876 C CA . TRP A 1 110 ? 4.741 11.460 -20.243 1.00 91.88 110 TRP A CA 1
ATOM 877 C C . TRP A 1 110 ? 4.919 12.548 -19.187 1.00 91.88 110 TRP A C 1
ATOM 879 O O . TRP A 1 110 ? 4.224 13.565 -19.228 1.00 91.88 110 TRP A O 1
ATOM 889 N N . LEU A 1 111 ? 5.863 12.358 -18.264 1.00 91.62 111 LEU A N 1
ATOM 890 C CA . LEU A 1 111 ? 6.181 13.335 -17.225 1.00 91.62 111 LEU A CA 1
ATOM 891 C C . LEU A 1 111 ? 7.126 14.435 -17.720 1.00 91.62 111 LEU A C 1
ATOM 893 O O . LEU A 1 111 ? 7.305 15.428 -17.016 1.00 91.62 111 LEU A O 1
ATOM 897 N N . LYS A 1 112 ? 7.681 14.293 -18.932 1.00 91.06 112 LYS A N 1
ATOM 898 C CA . LYS A 1 112 ? 8.713 15.178 -19.492 1.00 91.06 112 LYS A CA 1
ATOM 899 C C . LYS A 1 112 ? 9.951 15.225 -18.592 1.00 91.06 112 LYS A C 1
ATOM 901 O O . LYS A 1 112 ? 10.522 16.290 -18.353 1.00 91.06 112 LYS A O 1
ATOM 906 N N . LEU A 1 113 ? 10.307 14.064 -18.051 1.00 88.69 113 LEU A N 1
ATOM 907 C CA . LEU A 1 113 ? 11.484 13.822 -17.236 1.00 88.69 113 LEU A CA 1
ATOM 908 C C . LEU A 1 113 ? 12.434 12.937 -18.041 1.00 88.69 113 LEU A C 1
ATOM 910 O O . LEU A 1 113 ? 12.111 11.788 -18.342 1.00 88.69 113 LEU A O 1
ATOM 914 N N . ASP A 1 114 ? 13.622 13.454 -18.354 1.00 88.38 114 ASP A N 1
ATOM 915 C CA . ASP A 1 114 ? 14.636 12.672 -19.059 1.00 88.38 114 ASP A CA 1
ATOM 916 C C . ASP A 1 114 ? 14.963 11.387 -18.285 1.00 88.38 114 ASP A C 1
ATOM 918 O O . ASP A 1 114 ? 15.181 11.410 -17.070 1.00 88.38 114 ASP A O 1
ATOM 922 N N . GLY A 1 115 ? 14.924 10.252 -18.984 1.00 91.62 115 GLY A N 1
ATOM 923 C CA . GLY A 1 115 ? 15.032 8.938 -18.357 1.00 91.62 115 GLY A CA 1
ATOM 924 C C . GLY A 1 115 ? 13.949 8.673 -17.305 1.00 91.62 115 GLY A C 1
ATOM 925 O O . GLY A 1 115 ? 14.270 8.128 -16.249 1.00 91.62 115 GLY A O 1
ATOM 926 N N . ASN A 1 116 ? 12.692 9.065 -17.561 1.00 95.12 116 ASN A N 1
ATOM 927 C CA . ASN A 1 116 ? 11.570 8.910 -16.632 1.00 95.12 116 ASN A CA 1
ATOM 928 C C . ASN A 1 116 ? 11.537 7.510 -15.995 1.00 95.12 116 ASN A C 1
ATOM 930 O O . ASN A 1 116 ? 11.279 6.511 -16.661 1.00 95.12 116 ASN A O 1
ATOM 934 N N . ARG A 1 117 ? 11.749 7.458 -14.680 1.00 96.94 117 ARG A N 1
ATOM 935 C CA . ARG A 1 117 ? 11.690 6.252 -13.838 1.00 96.94 117 ARG A CA 1
ATOM 936 C C . ARG A 1 117 ? 10.538 6.328 -12.833 1.00 96.94 117 ARG A C 1
ATOM 938 O O . ARG A 1 117 ? 10.618 5.739 -11.757 1.00 96.94 117 ARG A O 1
ATOM 945 N N . GLY A 1 118 ? 9.515 7.125 -13.134 1.00 97.00 118 GLY A N 1
ATOM 946 C CA . GLY A 1 118 ? 8.458 7.487 -12.200 1.00 97.00 118 GLY A CA 1
ATOM 947 C C . GLY A 1 118 ? 8.981 8.228 -10.972 1.00 97.00 118 GLY A C 1
ATOM 948 O O . GLY A 1 118 ? 10.147 8.630 -10.890 1.00 97.00 118 GLY A O 1
ATOM 949 N N . VAL A 1 119 ? 8.112 8.403 -9.983 1.00 96.06 119 VAL A N 1
ATOM 950 C CA . VAL A 1 119 ? 8.363 9.291 -8.844 1.00 96.06 119 VAL A CA 1
ATOM 951 C C . VAL A 1 119 ? 8.136 8.564 -7.530 1.00 96.06 119 VAL A C 1
ATOM 953 O O . VAL A 1 119 ? 7.216 7.761 -7.412 1.00 96.06 119 VAL A O 1
ATOM 956 N N . ASN A 1 120 ? 8.956 8.887 -6.533 1.00 96.56 120 ASN A N 1
ATOM 957 C CA . ASN A 1 120 ? 8.639 8.540 -5.156 1.00 96.56 120 ASN A CA 1
ATOM 958 C C . ASN A 1 120 ? 7.952 9.745 -4.507 1.00 96.56 120 ASN A C 1
ATOM 960 O O . ASN A 1 120 ? 8.452 10.867 -4.618 1.00 96.56 120 ASN A O 1
ATOM 964 N N . TYR A 1 121 ? 6.842 9.535 -3.804 1.00 97.56 121 TYR A N 1
ATOM 965 C CA . TYR A 1 121 ? 6.196 10.605 -3.030 1.00 97.56 121 TYR A CA 1
ATOM 966 C C . TYR A 1 121 ? 6.885 10.838 -1.682 1.00 97.56 121 TYR A C 1
ATOM 968 O O . TYR A 1 121 ? 6.797 11.914 -1.093 1.00 97.56 121 TYR A O 1
ATOM 976 N N . PHE A 1 122 ? 7.612 9.835 -1.201 1.00 97.94 122 PHE A N 1
ATOM 977 C CA . PHE A 1 122 ? 8.469 9.917 -0.031 1.00 97.94 122 PHE A CA 1
ATOM 978 C C . PHE A 1 122 ? 9.819 9.292 -0.354 1.00 97.94 122 PHE A C 1
ATOM 980 O O . PHE A 1 122 ? 9.907 8.336 -1.112 1.00 97.94 122 PHE A O 1
ATOM 987 N N . THR A 1 123 ? 10.889 9.800 0.247 1.00 98.25 123 THR A N 1
ATOM 988 C CA . THR A 1 123 ? 12.192 9.136 0.151 1.00 98.25 123 THR A CA 1
ATOM 989 C C . THR A 1 123 ? 12.236 7.911 1.067 1.00 98.25 123 THR A C 1
ATOM 991 O O . THR A 1 123 ? 11.582 7.905 2.114 1.00 98.25 123 THR A O 1
ATOM 994 N N . GLN A 1 124 ? 13.072 6.919 0.737 1.00 98.56 124 GLN A N 1
ATOM 995 C CA . GLN A 1 124 ? 13.366 5.777 1.617 1.00 98.56 124 GLN A CA 1
ATOM 996 C C . GLN A 1 124 ? 13.677 6.220 3.058 1.00 98.56 124 GLN A C 1
ATOM 998 O O . GLN A 1 124 ? 13.055 5.749 4.005 1.00 98.56 124 GLN A O 1
ATOM 1003 N N . ALA A 1 125 ? 14.587 7.187 3.226 1.00 98.69 125 ALA A N 1
ATOM 1004 C CA . ALA A 1 125 ? 14.982 7.696 4.543 1.00 98.69 125 ALA A CA 1
ATOM 1005 C C . ALA A 1 125 ? 13.812 8.335 5.314 1.00 98.69 125 ALA A C 1
ATOM 1007 O O . ALA A 1 125 ? 13.759 8.298 6.546 1.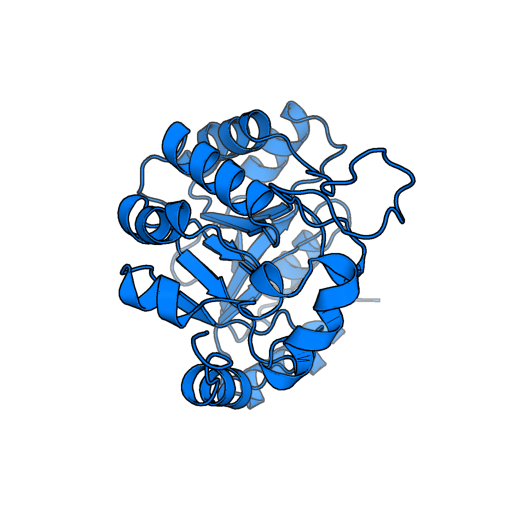00 98.69 125 ALA A O 1
ATOM 1008 N N . ARG A 1 126 ? 12.850 8.932 4.600 1.00 98.25 126 ARG A N 1
ATOM 1009 C CA . ARG A 1 126 ? 11.657 9.505 5.222 1.00 98.25 126 ARG A CA 1
ATOM 1010 C C . ARG A 1 126 ? 10.681 8.414 5.653 1.00 98.25 126 ARG A C 1
ATOM 1012 O O . ARG A 1 126 ? 10.152 8.516 6.752 1.00 98.25 126 ARG A O 1
ATOM 1019 N N . LEU A 1 127 ? 10.488 7.359 4.862 1.00 98.75 127 LEU A N 1
ATOM 1020 C CA . LEU A 1 127 ? 9.714 6.190 5.293 1.00 98.75 127 LEU A CA 1
ATOM 1021 C C . LEU A 1 127 ? 10.356 5.511 6.517 1.00 98.75 127 LEU A C 1
ATOM 1023 O O . LEU A 1 127 ? 9.668 5.279 7.510 1.00 98.75 127 LEU A O 1
ATOM 1027 N N . GLU A 1 128 ? 11.677 5.301 6.499 1.00 98.69 128 GLU A N 1
ATOM 1028 C CA . GLU A 1 128 ? 12.453 4.747 7.622 1.00 98.69 128 GLU A CA 1
ATOM 1029 C C . GLU A 1 128 ? 12.206 5.541 8.916 1.00 98.69 128 GLU A C 1
ATOM 1031 O O . GLU A 1 128 ? 11.883 4.980 9.966 1.00 98.69 128 GLU A O 1
ATOM 1036 N N . LYS A 1 129 ? 12.275 6.877 8.832 1.00 98.62 129 LYS A N 1
ATOM 1037 C CA . LYS A 1 129 ? 11.982 7.775 9.957 1.00 98.62 129 LYS A CA 1
ATOM 1038 C C . LYS A 1 129 ? 10.573 7.564 10.519 1.00 98.62 129 LYS A C 1
ATOM 1040 O O . LYS A 1 129 ? 10.409 7.585 11.739 1.00 98.62 129 LYS A O 1
ATOM 1045 N N . TYR A 1 130 ? 9.563 7.391 9.667 1.00 98.69 130 TYR A N 1
ATOM 1046 C CA . TYR A 1 130 ? 8.182 7.202 10.120 1.00 98.69 130 TYR A CA 1
ATOM 1047 C C . TYR A 1 130 ? 8.011 5.850 10.805 1.00 98.69 130 TYR A C 1
ATOM 1049 O O . TYR A 1 130 ? 7.464 5.818 11.908 1.00 98.69 130 TYR A 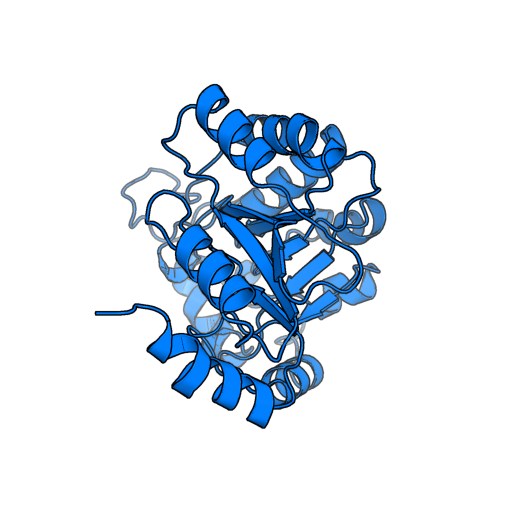O 1
ATOM 1057 N N . ILE A 1 131 ? 8.526 4.770 10.208 1.00 98.69 131 ILE A N 1
ATOM 1058 C CA . ILE A 1 131 ? 8.493 3.421 10.795 1.00 98.69 131 ILE A CA 1
ATOM 1059 C C . ILE A 1 131 ? 9.134 3.450 12.184 1.00 98.69 131 ILE A C 1
ATOM 1061 O O . ILE A 1 131 ? 8.486 3.123 13.178 1.00 98.69 131 ILE A O 1
ATOM 1065 N N . LYS A 1 132 ? 10.356 3.987 12.284 1.00 98.31 132 LYS A N 1
ATOM 1066 C CA . LYS A 1 132 ? 11.122 4.055 13.536 1.00 98.31 132 LYS A CA 1
ATOM 1067 C C . LYS A 1 132 ? 10.383 4.763 14.676 1.00 98.31 132 LYS A C 1
ATOM 1069 O O . LYS A 1 132 ? 10.574 4.417 15.842 1.00 98.31 132 LYS A O 1
ATOM 1074 N N . VAL A 1 133 ? 9.577 5.781 14.363 1.00 98.06 133 VAL A N 1
ATOM 1075 C CA . VAL A 1 133 ? 8.886 6.600 15.372 1.00 98.06 133 VAL A CA 1
ATOM 1076 C C . VAL A 1 133 ? 7.473 6.095 15.680 1.00 98.06 133 VAL A C 1
ATOM 1078 O O . VAL A 1 133 ? 7.030 6.201 16.830 1.00 98.06 133 VAL A O 1
ATOM 1081 N N . LEU A 1 134 ? 6.758 5.564 14.685 1.00 98.12 134 LEU A N 1
ATOM 1082 C CA . LEU A 1 134 ? 5.345 5.198 14.811 1.00 98.12 134 LEU A CA 1
ATOM 1083 C C . LEU A 1 134 ? 5.132 3.718 15.138 1.00 98.12 134 LEU A C 1
ATOM 1085 O O . LEU A 1 134 ? 4.266 3.437 15.966 1.00 98.12 134 LEU A O 1
ATOM 1089 N N . GLU A 1 135 ? 5.944 2.799 14.604 1.00 97.88 135 GLU A N 1
ATOM 1090 C CA . GLU A 1 135 ? 5.834 1.358 14.894 1.00 97.88 135 GLU A CA 1
ATOM 1091 C C . GLU A 1 135 ? 5.839 1.057 16.406 1.00 97.88 135 GLU A C 1
ATOM 1093 O O . GLU A 1 135 ? 4.947 0.345 16.867 1.00 97.88 135 GLU A O 1
ATOM 1098 N N . PRO A 1 136 ? 6.719 1.658 17.245 1.00 96.38 136 PRO A N 1
ATOM 1099 C CA . PRO A 1 136 ? 6.715 1.386 18.686 1.00 96.38 136 PRO A CA 1
ATOM 1100 C C . PRO A 1 136 ? 5.433 1.810 19.413 1.00 96.38 136 PRO A C 1
ATOM 1102 O O . PRO A 1 136 ? 5.265 1.477 20.583 1.00 96.38 136 PRO A O 1
ATOM 1105 N N . SER A 1 137 ? 4.568 2.591 18.759 1.00 95.44 137 SER A N 1
ATOM 1106 C CA . SER A 1 137 ? 3.266 2.992 19.303 1.00 95.44 137 SER A CA 1
ATOM 1107 C C . SER A 1 137 ? 2.164 1.971 18.996 1.00 95.44 137 SER A C 1
ATOM 1109 O O . SER A 1 137 ? 1.068 2.138 19.515 1.00 95.44 137 SER A O 1
ATOM 1111 N N . GLY A 1 138 ? 2.458 0.935 18.199 1.00 96.31 138 GLY A N 1
ATOM 1112 C CA . GLY A 1 138 ? 1.519 -0.113 17.792 1.00 96.31 138 GLY A CA 1
ATOM 1113 C C . GLY A 1 138 ? 1.086 -0.054 16.324 1.00 96.31 138 GLY A C 1
ATOM 1114 O O . GLY A 1 138 ? 0.255 -0.859 15.925 1.00 96.31 138 GLY A O 1
ATOM 1115 N N . PHE A 1 139 ? 1.632 0.867 15.521 1.00 98.12 139 PHE A N 1
ATOM 1116 C CA . PHE A 1 139 ? 1.225 1.021 14.124 1.00 98.12 139 PHE A CA 1
ATOM 1117 C C . PHE A 1 139 ? 1.824 -0.035 13.188 1.00 98.12 139 PHE A C 1
ATOM 1119 O O . PHE A 1 139 ? 3.046 -0.164 13.078 1.00 98.12 139 PHE A O 1
ATOM 1126 N N . ASP A 1 140 ? 0.953 -0.659 12.400 1.00 98.06 140 ASP A N 1
ATOM 1127 C CA . ASP A 1 140 ? 1.298 -1.362 11.168 1.00 98.06 140 ASP A CA 1
ATOM 1128 C C . ASP A 1 140 ? 1.395 -0.355 9.998 1.00 98.06 140 ASP A C 1
ATOM 1130 O O . ASP A 1 140 ? 0.685 0.652 9.944 1.00 98.06 140 ASP A O 1
ATOM 1134 N N . PHE A 1 141 ? 2.263 -0.612 9.017 1.00 98.62 141 PHE A N 1
ATOM 1135 C CA . PHE A 1 141 ? 2.382 0.218 7.815 1.00 98.62 141 PHE A CA 1
ATOM 1136 C C . PHE A 1 141 ? 1.770 -0.508 6.619 1.00 98.62 141 PHE A C 1
ATOM 1138 O O . PHE A 1 141 ? 2.213 -1.593 6.248 1.00 98.62 141 PHE A O 1
ATOM 1145 N N . ASN A 1 142 ? 0.759 0.109 6.005 1.00 98.44 142 ASN A N 1
ATOM 1146 C CA . ASN A 1 142 ? 0.269 -0.237 4.675 1.00 98.44 142 ASN A CA 1
ATOM 1147 C C . ASN A 1 142 ? 0.958 0.696 3.675 1.00 98.44 142 ASN A C 1
ATOM 1149 O O . ASN A 1 142 ? 0.670 1.892 3.647 1.00 98.44 142 ASN A O 1
ATOM 1153 N N . ILE A 1 143 ? 1.869 0.165 2.866 1.00 98.81 143 ILE A N 1
ATOM 1154 C CA . ILE A 1 143 ? 2.670 0.953 1.929 1.00 98.81 143 ILE A CA 1
ATOM 1155 C C . ILE A 1 143 ? 2.213 0.621 0.511 1.00 98.81 143 ILE A C 1
ATOM 1157 O O . ILE A 1 143 ? 2.421 -0.487 0.032 1.00 98.81 143 ILE A O 1
ATOM 1161 N N . HIS A 1 144 ? 1.592 1.575 -0.178 1.00 98.81 144 HIS A N 1
ATOM 1162 C CA . HIS A 1 144 ? 1.390 1.491 -1.626 1.00 98.81 144 HIS A CA 1
ATOM 1163 C C . HIS A 1 144 ? 2.759 1.506 -2.309 1.00 98.81 144 HIS A C 1
ATOM 1165 O O . HIS A 1 144 ? 3.500 2.480 -2.146 1.00 98.81 144 HIS A O 1
ATOM 1171 N N . ALA A 1 145 ? 3.082 0.430 -3.025 1.00 98.69 145 ALA A N 1
ATOM 1172 C CA . ALA A 1 145 ? 4.323 0.268 -3.771 1.00 98.69 145 ALA A CA 1
ATOM 1173 C C . ALA A 1 145 ? 4.057 -0.592 -5.018 1.00 98.69 145 ALA A C 1
ATOM 1175 O O . ALA A 1 145 ? 3.770 -1.787 -4.908 1.00 98.69 145 ALA A O 1
ATOM 1176 N N . VAL A 1 146 ? 4.120 0.031 -6.195 1.00 98.62 146 VAL A N 1
ATOM 1177 C CA . VAL A 1 146 ? 3.770 -0.600 -7.478 1.00 98.62 146 VAL A CA 1
ATOM 1178 C C . VAL A 1 146 ? 5.012 -0.993 -8.272 1.00 98.62 146 VAL A C 1
ATOM 1180 O O . VAL A 1 146 ? 5.086 -2.118 -8.762 1.00 98.62 146 VAL A O 1
ATOM 1183 N N . GLY A 1 147 ? 5.969 -0.076 -8.415 1.00 98.44 147 GLY A N 1
ATOM 1184 C CA . GLY A 1 147 ? 7.182 -0.292 -9.195 1.00 98.44 147 GLY A CA 1
ATOM 1185 C C . GLY A 1 147 ? 8.309 -0.941 -8.392 1.00 98.44 147 GLY A C 1
ATOM 1186 O O . GLY A 1 147 ? 8.398 -0.798 -7.171 1.00 98.44 147 GLY A O 1
ATOM 1187 N N . ASP A 1 148 ? 9.217 -1.612 -9.095 1.00 98.50 148 ASP A N 1
ATOM 1188 C CA . ASP A 1 148 ? 10.333 -2.375 -8.523 1.00 98.50 148 ASP A CA 1
ATOM 1189 C C . ASP A 1 148 ? 11.283 -1.515 -7.675 1.00 98.50 148 ASP A C 1
ATOM 1191 O O . ASP A 1 148 ? 11.726 -1.954 -6.614 1.00 98.50 148 ASP A O 1
ATOM 1195 N N . ARG A 1 149 ? 11.556 -0.261 -8.065 1.00 98.69 149 ARG A N 1
ATOM 1196 C CA . ARG A 1 149 ? 12.333 0.675 -7.230 1.00 98.69 149 ARG A CA 1
ATOM 1197 C C . ARG A 1 149 ? 11.559 1.056 -5.970 1.00 98.69 149 ARG A C 1
ATOM 1199 O O . ARG A 1 149 ? 12.143 1.062 -4.889 1.00 98.69 149 ARG A O 1
ATOM 1206 N N . GLY A 1 150 ? 10.269 1.371 -6.096 1.00 98.75 150 GLY A N 1
ATOM 1207 C CA . GLY A 1 150 ? 9.421 1.734 -4.955 1.00 98.75 150 GLY A CA 1
ATOM 1208 C C . GLY A 1 150 ? 9.343 0.609 -3.920 1.00 98.75 150 GLY A C 1
ATOM 1209 O O . GLY A 1 150 ? 9.528 0.843 -2.727 1.00 98.75 150 GLY A O 1
ATOM 1210 N N . ILE A 1 151 ? 9.151 -0.625 -4.384 1.00 98.88 151 ILE A N 1
ATOM 1211 C CA . ILE A 1 151 ? 9.136 -1.831 -3.549 1.00 98.88 151 ILE A CA 1
ATOM 1212 C C . ILE A 1 151 ? 10.488 -2.043 -2.868 1.00 98.88 151 ILE A C 1
ATOM 1214 O O . ILE A 1 151 ? 10.538 -2.205 -1.648 1.00 98.88 151 ILE A O 1
ATOM 1218 N N . HIS A 1 152 ? 11.580 -1.982 -3.631 1.00 98.88 152 HIS A N 1
ATOM 1219 C CA . HIS A 1 152 ? 12.931 -2.168 -3.110 1.00 98.88 152 HIS A CA 1
ATOM 1220 C C . HIS A 1 152 ? 13.269 -1.161 -1.998 1.00 98.88 152 HIS A C 1
ATOM 1222 O O . HIS A 1 152 ? 13.744 -1.536 -0.925 1.00 98.88 152 HIS A O 1
ATOM 1228 N N . GLU A 1 153 ? 12.979 0.121 -2.227 1.00 98.88 153 GLU A N 1
ATOM 1229 C CA . GLU A 1 153 ? 13.199 1.186 -1.247 1.00 98.88 153 GLU A CA 1
ATOM 1230 C C . GLU A 1 153 ? 12.298 1.039 -0.009 1.00 98.88 153 GLU A C 1
ATOM 1232 O O . GLU A 1 153 ? 12.748 1.282 1.111 1.00 98.88 153 GLU A O 1
ATOM 1237 N N . ALA A 1 154 ? 11.045 0.605 -0.170 1.00 98.88 154 ALA A N 1
ATOM 1238 C CA . ALA A 1 154 ? 10.164 0.336 0.963 1.00 98.88 154 ALA A CA 1
ATOM 1239 C C . ALA A 1 154 ? 10.672 -0.832 1.827 1.00 98.88 154 ALA A C 1
ATOM 1241 O O . ALA A 1 154 ? 10.689 -0.720 3.054 1.00 98.88 154 ALA A O 1
ATOM 1242 N N . LEU A 1 155 ? 11.153 -1.914 1.206 1.00 98.88 155 LEU A N 1
ATOM 1243 C CA . LEU A 1 155 ? 11.781 -3.035 1.915 1.00 98.88 155 LEU A CA 1
ATOM 1244 C C . LEU A 1 155 ? 13.062 -2.599 2.638 1.00 98.88 155 LEU A C 1
ATOM 1246 O O . LEU A 1 155 ? 13.245 -2.959 3.797 1.00 98.88 155 LEU A O 1
ATOM 1250 N N . ASN A 1 156 ? 13.897 -1.758 2.014 1.00 98.88 156 ASN A N 1
ATOM 1251 C CA . ASN A 1 156 ? 15.081 -1.184 2.666 1.00 98.88 156 ASN A CA 1
ATOM 1252 C C . ASN A 1 156 ? 14.710 -0.362 3.912 1.00 98.88 156 ASN A C 1
ATOM 1254 O O . ASN A 1 156 ? 15.369 -0.464 4.945 1.00 98.88 156 ASN A O 1
ATOM 1258 N N . ALA A 1 157 ? 13.661 0.462 3.827 1.00 98.81 157 ALA A N 1
ATOM 1259 C CA . ALA A 1 157 ? 13.207 1.266 4.959 1.00 98.81 157 ALA A CA 1
ATOM 1260 C C . ALA A 1 157 ? 12.686 0.396 6.115 1.00 98.81 157 ALA A C 1
ATOM 1262 O O . ALA A 1 157 ? 12.964 0.695 7.276 1.00 98.81 157 ALA A O 1
ATOM 1263 N N . ILE A 1 158 ? 11.959 -0.684 5.805 1.00 98.81 158 ILE A N 1
ATOM 1264 C CA . ILE A 1 158 ? 11.492 -1.656 6.802 1.00 98.81 158 ILE A CA 1
ATOM 1265 C C . ILE A 1 158 ? 12.679 -2.374 7.448 1.00 98.81 158 ILE A C 1
ATOM 1267 O O . ILE A 1 158 ? 12.763 -2.410 8.671 1.00 98.81 158 ILE A O 1
ATOM 1271 N N . GLU A 1 159 ? 13.610 -2.891 6.648 1.00 98.62 159 GLU A N 1
ATOM 1272 C CA . GLU A 1 159 ? 14.816 -3.578 7.125 1.00 98.62 159 GLU A CA 1
ATOM 1273 C C . GLU A 1 159 ? 15.659 -2.700 8.060 1.00 98.62 159 GLU A C 1
ATOM 1275 O O . GLU A 1 159 ? 16.172 -3.178 9.070 1.00 98.62 159 GLU A O 1
ATOM 1280 N N . ALA A 1 160 ? 15.768 -1.403 7.759 1.00 98.56 160 ALA A N 1
ATOM 1281 C CA . ALA A 1 160 ? 16.556 -0.466 8.552 1.00 98.56 160 ALA A CA 1
ATOM 1282 C C . ALA A 1 160 ? 15.871 -0.012 9.857 1.00 98.56 160 ALA A C 1
ATOM 1284 O O . ALA A 1 160 ? 16.562 0.281 10.838 1.00 98.56 160 ALA A O 1
ATOM 1285 N N . ALA A 1 161 ? 14.536 0.095 9.884 1.00 98.19 161 ALA A N 1
ATOM 1286 C CA . ALA A 1 161 ? 13.813 0.730 10.993 1.00 98.19 161 ALA A CA 1
ATOM 1287 C C . ALA A 1 161 ? 12.932 -0.194 11.834 1.00 98.19 161 ALA A C 1
ATOM 1289 O O . ALA A 1 161 ? 12.694 0.125 13.006 1.00 98.19 161 ALA A O 1
ATOM 1290 N N . SER A 1 162 ? 12.401 -1.269 11.253 1.00 97.25 162 SER A N 1
ATOM 1291 C CA . SER A 1 162 ? 11.410 -2.108 11.919 1.00 97.25 162 SER A CA 1
ATOM 1292 C C . SER A 1 162 ? 12.040 -2.973 13.005 1.00 97.25 162 SER A C 1
ATOM 1294 O O . SER A 1 162 ? 13.182 -3.419 12.894 1.00 97.25 162 SER A O 1
ATOM 1296 N N . LYS A 1 163 ? 11.280 -3.250 14.069 1.00 93.06 163 LYS A N 1
ATOM 1297 C CA . LYS A 1 163 ? 11.662 -4.229 15.098 1.00 93.06 163 LYS A CA 1
ATOM 1298 C C . LYS A 1 163 ? 11.135 -5.635 14.801 1.00 93.06 163 LYS A C 1
ATOM 1300 O O . LYS A 1 163 ? 11.306 -6.521 15.637 1.00 93.06 163 LYS A O 1
ATOM 1305 N N . GLY A 1 164 ? 10.466 -5.835 13.662 1.00 88.88 164 GLY A N 1
ATOM 1306 C CA . GLY A 1 164 ? 9.919 -7.129 13.240 1.00 88.88 164 GLY A CA 1
ATOM 1307 C C . GLY A 1 164 ? 8.704 -7.601 14.048 1.00 88.88 164 GLY A C 1
ATOM 1308 O O . GLY A 1 164 ? 8.347 -8.773 13.985 1.00 88.88 164 GLY A O 1
ATOM 1309 N N . VAL A 1 165 ? 8.084 -6.716 14.837 1.00 88.31 165 VAL A N 1
ATOM 1310 C CA . VAL A 1 165 ? 6.883 -7.029 15.639 1.00 88.31 165 VAL A CA 1
ATOM 1311 C C . VAL A 1 165 ? 5.585 -6.606 14.955 1.00 88.31 165 VAL A C 1
ATOM 1313 O O . VAL A 1 165 ? 4.528 -7.158 15.255 1.00 88.31 165 VAL A O 1
ATOM 1316 N N . ALA A 1 166 ? 5.661 -5.625 14.055 1.00 94.62 166 ALA A N 1
ATOM 1317 C CA . ALA A 1 166 ? 4.526 -5.113 13.304 1.00 94.62 166 ALA A CA 1
ATOM 1318 C C . ALA A 1 166 ? 4.311 -5.909 12.012 1.00 94.62 166 ALA A C 1
ATOM 1320 O O . ALA A 1 166 ? 5.242 -6.455 11.423 1.00 94.62 166 ALA A O 1
ATOM 1321 N N . ARG A 1 167 ? 3.069 -5.941 11.535 1.00 96.06 167 ARG A N 1
ATOM 1322 C CA . ARG A 1 167 ? 2.649 -6.624 10.306 1.00 96.06 167 ARG A CA 1
ATOM 1323 C C . ARG A 1 167 ? 2.643 -5.641 9.143 1.00 96.06 167 ARG A C 1
ATOM 1325 O O . ARG A 1 167 ? 1.599 -5.311 8.577 1.00 96.06 167 ARG A O 1
ATOM 1332 N N . HIS A 1 168 ? 3.819 -5.120 8.817 1.00 98.38 168 HIS A N 1
ATOM 1333 C CA . HIS A 1 168 ? 3.973 -4.242 7.663 1.00 98.38 168 HIS A CA 1
ATOM 1334 C C . HIS A 1 168 ? 3.593 -4.966 6.371 1.00 98.38 168 HIS A C 1
ATOM 1336 O O . HIS A 1 168 ? 3.874 -6.155 6.198 1.00 98.38 168 HIS A O 1
ATOM 1342 N N . ARG A 1 169 ? 2.962 -4.237 5.451 1.00 98.31 169 ARG A N 1
ATOM 1343 C CA . ARG A 1 169 ? 2.558 -4.763 4.149 1.00 98.31 169 ARG A CA 1
ATOM 1344 C C . ARG A 1 169 ? 2.859 -3.788 3.026 1.00 98.31 169 ARG A C 1
ATOM 1346 O O . ARG A 1 169 ? 2.620 -2.586 3.169 1.00 98.31 169 ARG A O 1
ATOM 1353 N N . LEU A 1 170 ? 3.312 -4.320 1.897 1.00 98.81 170 LEU A N 1
ATOM 1354 C CA . LEU A 1 170 ? 3.345 -3.590 0.634 1.00 98.81 170 LEU A CA 1
ATOM 1355 C C . LEU A 1 170 ? 2.105 -3.980 -0.169 1.00 98.81 170 LEU A C 1
ATOM 1357 O O . LEU A 1 170 ? 1.811 -5.160 -0.331 1.00 98.81 170 LEU A O 1
ATOM 1361 N N . THR A 1 171 ? 1.365 -2.979 -0.631 1.00 98.12 171 THR A N 1
ATOM 1362 C CA . THR A 1 171 ? 0.123 -3.119 -1.400 1.00 98.12 171 THR A CA 1
ATOM 1363 C C . THR A 1 171 ? 0.396 -2.866 -2.879 1.00 98.12 171 THR A C 1
ATOM 1365 O O . THR A 1 171 ? 1.184 -1.973 -3.196 1.00 98.12 171 THR A O 1
ATOM 1368 N N . HIS A 1 172 ? -0.296 -3.607 -3.745 1.00 97.88 172 HIS A N 1
ATOM 1369 C CA . HIS A 1 172 ? -0.165 -3.674 -5.207 1.00 97.88 172 HIS A CA 1
ATOM 1370 C C . HIS A 1 172 ? 0.924 -4.622 -5.676 1.00 97.88 172 HIS A C 1
ATOM 1372 O O . HIS A 1 172 ? 0.592 -5.624 -6.309 1.00 97.88 172 HIS A O 1
ATOM 1378 N N . VAL A 1 173 ? 2.186 -4.364 -5.316 1.00 97.69 173 VAL A N 1
ATOM 1379 C CA . VAL A 1 173 ? 3.326 -5.240 -5.639 1.00 97.69 173 VAL A CA 1
ATOM 1380 C C . VAL A 1 173 ? 3.324 -5.702 -7.107 1.00 97.69 173 VAL A C 1
ATOM 1382 O O . VAL A 1 173 ? 3.485 -6.885 -7.400 1.00 97.69 173 VAL A O 1
ATOM 1385 N N . GLU A 1 174 ? 3.078 -4.773 -8.040 1.00 97.06 174 GLU A N 1
ATOM 1386 C CA . GLU A 1 174 ? 2.819 -5.117 -9.445 1.00 97.06 174 GLU A CA 1
ATOM 1387 C C . GLU A 1 174 ? 4.096 -5.480 -10.201 1.00 97.06 174 GLU A C 1
ATOM 1389 O O . GLU A 1 174 ? 4.114 -6.483 -10.905 1.00 97.06 174 GLU A O 1
ATOM 1394 N N . VAL A 1 175 ? 5.177 -4.714 -10.045 1.00 97.69 175 VAL A N 1
ATOM 1395 C CA . VAL A 1 175 ? 6.484 -5.044 -10.626 1.00 97.69 175 VAL A CA 1
ATOM 1396 C C . VAL A 1 175 ? 7.467 -5.241 -9.490 1.00 97.69 175 VAL A C 1
ATOM 1398 O O . VAL A 1 175 ? 7.877 -4.283 -8.848 1.00 97.69 175 VAL A O 1
ATOM 1401 N N . VAL A 1 176 ? 7.843 -6.489 -9.231 1.00 97.62 176 VAL A N 1
ATOM 1402 C CA . VAL A 1 176 ? 8.769 -6.845 -8.150 1.00 97.62 176 VAL A CA 1
ATOM 1403 C C . VAL A 1 176 ? 10.059 -7.356 -8.766 1.00 97.62 176 VAL A C 1
ATOM 1405 O O . VAL A 1 176 ? 10.028 -8.276 -9.586 1.00 97.62 176 VAL A O 1
ATOM 1408 N N . ASP A 1 177 ? 11.186 -6.789 -8.345 1.00 96.56 177 ASP A N 1
ATOM 1409 C CA . ASP A 1 177 ? 12.496 -7.305 -8.722 1.00 96.56 177 ASP A CA 1
ATOM 1410 C C . ASP A 1 177 ? 12.703 -8.714 -8.129 1.00 96.56 177 ASP A C 1
ATOM 1412 O O . ASP A 1 177 ? 12.434 -8.913 -6.937 1.00 96.56 177 ASP A O 1
ATOM 1416 N N . PRO A 1 178 ? 13.191 -9.698 -8.905 1.00 95.81 178 PRO A N 1
ATOM 1417 C CA . PRO A 1 178 ? 13.484 -11.031 -8.391 1.00 95.81 178 PRO A CA 1
ATOM 1418 C C . PRO A 1 178 ? 14.387 -11.079 -7.150 1.00 95.81 178 PRO A C 1
ATOM 1420 O O . PRO A 1 178 ? 14.235 -11.982 -6.322 1.00 95.81 178 PRO A O 1
ATOM 1423 N N . GLU A 1 179 ? 15.294 -10.113 -6.983 1.00 97.06 179 GLU A N 1
ATOM 1424 C CA . GLU A 1 179 ? 16.147 -9.991 -5.793 1.00 97.06 179 GLU A CA 1
ATOM 1425 C C . GLU A 1 179 ? 15.338 -9.711 -4.516 1.00 97.06 179 GLU A C 1
ATOM 1427 O O . GLU A 1 179 ? 15.736 -10.108 -3.417 1.00 97.06 179 GLU A O 1
ATOM 1432 N N . ASP A 1 180 ? 14.170 -9.080 -4.650 1.00 98.50 180 ASP A N 1
ATOM 1433 C CA . ASP A 1 180 ? 13.323 -8.693 -3.528 1.00 98.50 180 ASP A CA 1
ATOM 1434 C C . ASP A 1 180 ? 12.338 -9.799 -3.105 1.00 98.50 180 ASP A C 1
ATOM 1436 O O . ASP A 1 180 ? 11.819 -9.746 -1.988 1.00 98.50 180 ASP A O 1
ATOM 1440 N N . TYR A 1 181 ? 12.124 -10.857 -3.903 1.00 98.19 181 TYR A N 1
ATOM 1441 C CA . TYR A 1 181 ? 11.160 -11.923 -3.569 1.00 98.19 181 TYR A CA 1
ATOM 1442 C C . TYR A 1 181 ? 11.408 -12.560 -2.197 1.00 98.19 181 TYR A C 1
ATOM 1444 O O . TYR A 1 181 ? 10.484 -12.695 -1.394 1.00 98.19 181 TYR A O 1
ATOM 1452 N N . LYS A 1 182 ? 12.661 -12.929 -1.900 1.00 98.38 182 LYS A N 1
ATOM 1453 C CA . LYS A 1 182 ? 13.028 -13.541 -0.608 1.00 98.38 182 LYS A CA 1
ATOM 1454 C C . LYS A 1 182 ? 13.025 -12.546 0.546 1.00 98.38 182 LYS A C 1
ATOM 1456 O O . LYS A 1 182 ? 12.967 -12.955 1.703 1.00 98.38 182 LYS A O 1
ATOM 1461 N N . ARG A 1 183 ? 13.094 -11.245 0.260 1.00 98.50 183 ARG A N 1
ATOM 1462 C CA . ARG A 1 183 ? 13.135 -10.216 1.303 1.00 98.50 183 ARG A CA 1
ATOM 1463 C C . ARG A 1 183 ? 11.790 -10.071 1.998 1.00 98.50 183 ARG A C 1
ATOM 1465 O O . ARG A 1 183 ? 11.779 -9.846 3.200 1.00 98.50 183 ARG A O 1
ATOM 1472 N N . PHE A 1 184 ? 10.674 -10.291 1.296 1.00 98.69 184 PHE A N 1
ATOM 1473 C CA . PHE A 1 184 ? 9.348 -10.315 1.925 1.00 98.69 184 PHE A CA 1
ATOM 1474 C C . PHE A 1 184 ? 9.288 -11.311 3.090 1.00 98.69 184 PHE A C 1
ATOM 1476 O O . PHE A 1 184 ? 8.910 -10.942 4.198 1.00 98.69 184 PHE A O 1
ATOM 1483 N N . SER A 1 185 ? 9.723 -12.556 2.873 1.00 98.12 185 SER A N 1
ATOM 1484 C CA . SER A 1 185 ? 9.726 -13.578 3.925 1.00 98.12 185 SER A CA 1
ATOM 1485 C C . SER A 1 185 ? 10.789 -13.321 4.992 1.00 98.12 185 SER A C 1
ATOM 1487 O O . SER A 1 185 ? 10.486 -13.421 6.179 1.00 98.12 185 SER A O 1
ATOM 1489 N N . ALA A 1 186 ? 12.002 -12.921 4.595 1.00 98.00 186 ALA A N 1
ATOM 1490 C CA . ALA A 1 186 ? 13.089 -12.622 5.528 1.00 98.00 186 ALA A CA 1
ATOM 1491 C C . ALA A 1 186 ? 12.758 -11.471 6.495 1.00 98.00 186 ALA A C 1
ATOM 1493 O O . ALA A 1 186 ? 13.148 -11.520 7.660 1.00 98.00 186 ALA A O 1
ATOM 1494 N N . LEU A 1 187 ? 12.024 -10.459 6.025 1.00 98.19 187 LEU A N 1
ATOM 1495 C CA . LEU A 1 187 ? 11.632 -9.288 6.812 1.00 98.19 187 LEU A CA 1
ATOM 1496 C C . LEU A 1 187 ? 10.258 -9.442 7.488 1.00 98.19 187 LEU A C 1
ATOM 1498 O O . LEU A 1 187 ? 9.843 -8.549 8.221 1.00 98.19 187 LEU A O 1
ATOM 1502 N N . GLY A 1 188 ? 9.534 -10.540 7.240 1.00 97.94 188 GLY A N 1
ATOM 1503 C CA . GLY A 1 188 ? 8.166 -10.727 7.741 1.00 97.94 188 GLY A CA 1
ATOM 1504 C C . GLY A 1 188 ? 7.145 -9.759 7.129 1.00 97.94 188 GLY A C 1
ATOM 1505 O O . GLY A 1 188 ? 6.106 -9.489 7.730 1.00 97.94 188 GLY A O 1
ATOM 1506 N N . VAL A 1 189 ? 7.436 -9.226 5.942 1.00 98.56 189 VAL A N 1
ATOM 1507 C CA . VAL A 1 189 ? 6.599 -8.251 5.244 1.00 98.56 189 VAL A CA 1
ATOM 1508 C C . VAL A 1 189 ? 5.552 -8.964 4.399 1.00 98.56 189 VAL A C 1
ATOM 1510 O O . VAL A 1 189 ? 5.855 -9.876 3.630 1.00 98.56 189 VAL A O 1
ATOM 1513 N N . ILE A 1 190 ? 4.303 -8.526 4.527 1.00 98.75 190 ILE A N 1
ATOM 1514 C CA . ILE A 1 190 ? 3.170 -9.094 3.799 1.00 98.75 190 ILE A CA 1
ATOM 1515 C C . ILE A 1 190 ? 3.113 -8.486 2.392 1.00 98.75 190 ILE A C 1
ATOM 1517 O O . ILE A 1 190 ? 3.123 -7.263 2.229 1.00 98.75 190 ILE A O 1
ATOM 1521 N N . ALA A 1 191 ? 3.012 -9.336 1.376 1.00 98.56 191 ALA A N 1
ATOM 1522 C CA . ALA A 1 191 ? 2.697 -8.922 0.015 1.00 98.56 191 ALA A CA 1
ATOM 1523 C C . ALA A 1 191 ? 1.169 -8.926 -0.180 1.00 98.56 191 ALA A C 1
ATOM 1525 O O . ALA A 1 191 ? 0.540 -9.985 -0.204 1.00 98.56 191 ALA A O 1
ATOM 1526 N N . ASP A 1 192 ? 0.573 -7.737 -0.296 1.00 98.25 192 ASP A N 1
ATOM 1527 C CA . ASP A 1 192 ? -0.872 -7.527 -0.430 1.00 98.25 192 ASP A CA 1
ATOM 1528 C C . ASP A 1 192 ? -1.247 -7.221 -1.886 1.00 98.25 192 ASP A C 1
ATOM 1530 O O . ASP A 1 192 ? -1.117 -6.087 -2.356 1.00 98.25 192 ASP A O 1
ATOM 1534 N N . ALA A 1 193 ? -1.706 -8.244 -2.606 1.00 96.81 193 ALA A N 1
ATOM 1535 C CA . ALA A 1 193 ? -1.940 -8.193 -4.045 1.00 96.81 193 ALA A CA 1
ATOM 1536 C C . ALA A 1 193 ? -3.427 -8.037 -4.393 1.00 96.81 193 ALA A C 1
ATOM 1538 O O . ALA A 1 193 ? -4.290 -8.773 -3.901 1.00 96.81 193 ALA A O 1
ATOM 1539 N N . GLN A 1 194 ? -3.729 -7.117 -5.310 1.00 96.06 194 GLN A N 1
ATOM 1540 C CA . GLN A 1 194 ? -5.080 -6.904 -5.819 1.00 96.06 194 GLN A CA 1
ATOM 1541 C C . GLN A 1 194 ? -5.212 -7.598 -7.154 1.00 96.06 194 GLN A C 1
ATOM 1543 O O . GLN A 1 194 ? -4.539 -7.262 -8.116 1.00 96.06 194 GLN A O 1
ATOM 1548 N N . VAL A 1 195 ? -6.077 -8.600 -7.197 1.00 94.81 195 VAL A N 1
ATOM 1549 C CA . VAL A 1 195 ? -6.187 -9.498 -8.351 1.00 94.81 195 VAL A CA 1
ATOM 1550 C C . VAL A 1 195 ? -7.621 -9.666 -8.831 1.00 94.81 195 VAL A C 1
ATOM 1552 O O . VAL A 1 195 ? -7.908 -10.508 -9.678 1.00 94.81 195 VAL A O 1
ATOM 1555 N N . ALA A 1 196 ? -8.534 -8.884 -8.257 1.00 94.31 196 ALA A N 1
ATOM 1556 C CA . ALA A 1 196 ? -9.946 -8.875 -8.606 1.00 94.31 196 ALA A CA 1
ATOM 1557 C C . ALA A 1 196 ? -10.207 -8.153 -9.936 1.00 94.31 196 ALA A C 1
ATOM 1559 O O . ALA A 1 196 ? -11.138 -8.509 -10.653 1.00 94.31 196 ALA A O 1
ATOM 1560 N N . GLY A 1 197 ? -9.410 -7.123 -10.239 1.00 90.69 197 GLY A N 1
ATOM 1561 C CA . GLY A 1 197 ? -9.565 -6.292 -11.426 1.00 90.69 197 GLY A CA 1
ATOM 1562 C C . GLY A 1 197 ? -9.080 -6.991 -12.689 1.00 90.69 197 GLY A C 1
ATOM 1563 O O . GLY A 1 197 ? -8.026 -7.629 -12.687 1.00 90.69 197 GLY A O 1
ATOM 1564 N N . GLU A 1 198 ? -9.831 -6.835 -13.780 1.00 88.44 198 GLU A N 1
ATOM 1565 C CA . GLU A 1 198 ? -9.499 -7.428 -15.082 1.00 88.44 198 GLU A CA 1
ATOM 1566 C C . GLU A 1 198 ? -8.118 -6.986 -15.575 1.00 88.44 198 GLU A C 1
ATOM 1568 O O . GLU A 1 198 ? -7.349 -7.821 -16.034 1.00 88.44 198 GLU A O 1
ATOM 1573 N N . PHE A 1 199 ? -7.738 -5.727 -15.329 1.00 88.06 199 PHE A N 1
ATOM 1574 C CA . PHE A 1 199 ? -6.430 -5.163 -15.691 1.00 88.06 199 PHE A CA 1
ATOM 1575 C C . PHE A 1 199 ? -5.215 -5.923 -15.118 1.00 88.06 199 PHE A C 1
ATOM 1577 O O . PHE A 1 199 ? -4.096 -5.732 -15.580 1.00 88.06 199 PHE A O 1
ATOM 1584 N N . THR A 1 200 ? -5.416 -6.791 -14.119 1.00 89.56 200 THR A N 1
ATOM 1585 C CA . THR A 1 200 ? -4.357 -7.611 -13.495 1.00 89.56 200 THR A CA 1
ATOM 1586 C C . THR A 1 200 ? -4.272 -9.034 -14.053 1.00 89.56 200 THR A C 1
ATOM 1588 O O . THR A 1 200 ? -3.476 -9.853 -13.577 1.00 89.56 200 THR A O 1
ATOM 1591 N N . GLN A 1 201 ? -5.127 -9.376 -15.017 1.00 90.12 201 GLN A N 1
ATOM 1592 C CA . GLN A 1 201 ? -5.130 -10.691 -15.643 1.00 90.12 201 GLN A CA 1
ATOM 1593 C C . GLN A 1 201 ? -4.006 -10.807 -16.679 1.00 90.12 201 GLN A C 1
ATOM 1595 O O . GLN A 1 201 ? -3.734 -9.834 -17.381 1.00 90.12 201 GLN A O 1
ATOM 1600 N N . PRO A 1 202 ? -3.421 -12.005 -16.866 1.00 90.25 202 PRO A N 1
ATOM 1601 C CA . PRO A 1 202 ? -2.308 -12.200 -17.793 1.00 90.25 202 PRO A CA 1
ATOM 1602 C C . PRO A 1 202 ? -2.551 -11.708 -19.223 1.00 90.25 202 PRO A C 1
ATOM 1604 O O . PRO A 1 202 ? -1.673 -11.120 -19.835 1.00 90.25 202 PRO A O 1
ATOM 1607 N N . HIS A 1 203 ? -3.767 -11.861 -19.751 1.00 88.94 203 HIS A N 1
ATOM 1608 C CA . HIS A 1 203 ? -4.091 -11.407 -21.108 1.00 88.94 203 HIS A CA 1
ATOM 1609 C C . HIS A 1 203 ? -4.114 -9.875 -21.272 1.00 88.94 203 HIS A C 1
ATOM 1611 O O . HIS A 1 203 ? -4.101 -9.397 -22.402 1.00 88.94 203 HIS A O 1
ATOM 1617 N N . HIS A 1 204 ? -4.123 -9.113 -20.172 1.00 91.19 204 HIS A N 1
ATOM 1618 C CA . HIS A 1 204 ? -4.014 -7.651 -20.172 1.00 91.19 204 HIS A CA 1
ATOM 1619 C C . HIS A 1 204 ? -2.575 -7.155 -19.952 1.00 91.19 204 HIS A C 1
ATOM 1621 O O . HIS A 1 204 ? -2.298 -5.975 -20.151 1.00 91.19 204 HIS A O 1
ATOM 1627 N N . TRP A 1 205 ? -1.621 -8.023 -19.600 1.00 91.19 205 TRP A N 1
ATOM 1628 C CA . TRP A 1 205 ? -0.221 -7.634 -19.381 1.00 91.19 205 TRP A CA 1
ATOM 1629 C C . TRP A 1 205 ? 0.411 -6.951 -20.594 1.00 91.19 205 TRP A C 1
ATOM 1631 O O . TRP A 1 205 ? 1.154 -5.975 -20.457 1.00 91.19 205 TRP A O 1
ATOM 1641 N N . GLN A 1 206 ? 0.035 -7.395 -21.794 1.00 91.50 206 GLN A N 1
ATOM 1642 C CA . GLN A 1 206 ? 0.521 -6.835 -23.053 1.00 91.50 206 GLN A CA 1
ATOM 1643 C C . GLN A 1 206 ? 0.195 -5.337 -23.207 1.00 91.50 206 GLN A C 1
ATOM 1645 O O . GLN A 1 206 ? 0.932 -4.611 -23.876 1.00 91.50 206 GLN A O 1
ATOM 1650 N N . GLU A 1 207 ? -0.843 -4.836 -22.528 1.00 93.44 207 GLU A N 1
ATOM 1651 C CA . GLU A 1 207 ? -1.208 -3.413 -22.518 1.00 93.44 207 GLU A CA 1
ATOM 1652 C C . GLU A 1 207 ? -0.140 -2.529 -21.858 1.00 93.44 207 GLU A C 1
ATOM 1654 O O . GLU A 1 207 ? -0.038 -1.344 -22.178 1.00 93.44 207 GLU A O 1
ATOM 1659 N N . MET A 1 208 ? 0.699 -3.097 -20.984 1.00 95.00 208 MET A N 1
ATOM 1660 C CA . MET A 1 208 ? 1.806 -2.384 -20.337 1.00 95.00 208 MET A CA 1
ATOM 1661 C C . MET A 1 208 ? 3.114 -2.453 -21.137 1.00 95.00 208 MET A C 1
ATOM 1663 O O . MET A 1 208 ? 4.050 -1.703 -20.843 1.00 95.00 208 MET A O 1
ATOM 1667 N N . GLN A 1 209 ? 3.207 -3.284 -22.183 1.00 95.00 209 GLN A N 1
ATOM 1668 C CA . GLN A 1 209 ? 4.419 -3.396 -23.007 1.00 95.00 209 GLN A CA 1
ATOM 1669 C C . GLN A 1 209 ? 4.851 -2.072 -23.660 1.00 95.00 209 GLN A C 1
ATOM 1671 O O . GLN A 1 209 ? 6.055 -1.802 -23.663 1.00 95.00 209 GLN A O 1
ATOM 1676 N N . PRO A 1 210 ? 3.948 -1.198 -24.154 1.00 95.69 210 PRO A N 1
ATOM 1677 C CA . PRO A 1 210 ? 4.342 0.116 -24.658 1.00 95.69 210 PRO A CA 1
ATOM 1678 C C . PRO A 1 210 ? 4.990 1.015 -23.599 1.00 95.69 210 PRO A C 1
ATOM 1680 O O . PRO A 1 210 ? 5.727 1.929 -23.960 1.00 95.69 210 PRO A O 1
ATOM 1683 N N . LEU A 1 211 ? 4.734 0.769 -22.308 1.00 96.12 211 LEU A N 1
ATOM 1684 C CA . LEU A 1 211 ? 5.276 1.551 -21.194 1.00 96.12 211 LEU A CA 1
ATOM 1685 C C . LEU A 1 211 ? 6.556 0.929 -20.624 1.00 96.12 211 LEU A C 1
ATOM 1687 O O . LEU A 1 211 ? 7.519 1.645 -20.352 1.00 96.12 211 LEU A O 1
ATOM 1691 N N . LEU A 1 212 ? 6.589 -0.395 -20.455 1.00 95.56 212 LEU A N 1
ATOM 1692 C CA . LEU A 1 212 ? 7.652 -1.104 -19.730 1.00 95.56 212 LEU A CA 1
ATOM 1693 C C . LEU A 1 212 ? 8.570 -1.933 -20.638 1.00 95.56 212 LEU A C 1
ATOM 1695 O O . LEU A 1 212 ? 9.714 -2.225 -20.280 1.00 95.56 212 LEU A O 1
ATOM 1699 N N . GLY A 1 213 ? 8.115 -2.282 -21.835 1.00 94.38 213 GLY A N 1
ATOM 1700 C CA . GLY A 1 213 ? 8.687 -3.369 -22.622 1.00 94.38 213 GLY A CA 1
ATOM 1701 C C . GLY A 1 213 ? 8.239 -4.743 -22.118 1.00 94.38 213 GLY A C 1
ATOM 1702 O O . GLY A 1 213 ? 7.730 -4.890 -21.009 1.00 94.38 213 GLY A O 1
ATOM 1703 N N . ARG A 1 214 ? 8.447 -5.751 -22.965 1.00 92.38 214 ARG A N 1
ATOM 1704 C CA . ARG A 1 214 ? 7.921 -7.107 -22.789 1.00 92.38 214 ARG A CA 1
ATOM 1705 C C . ARG A 1 214 ? 8.358 -7.794 -21.496 1.00 92.38 214 ARG A C 1
ATOM 1707 O O . ARG A 1 214 ? 7.519 -8.229 -20.725 1.00 92.38 214 ARG A O 1
ATOM 1714 N N . GLU A 1 215 ? 9.660 -7.807 -21.232 1.00 89.69 215 GLU A N 1
ATOM 1715 C CA . GLU A 1 215 ? 10.259 -8.507 -20.086 1.00 89.69 215 GLU A CA 1
ATOM 1716 C C . GLU A 1 215 ? 9.643 -8.114 -18.732 1.00 89.69 215 GLU A C 1
ATOM 1718 O O . GLU A 1 215 ? 9.439 -8.961 -17.872 1.00 89.69 215 GLU A O 1
ATOM 1723 N N . ARG A 1 216 ? 9.307 -6.832 -18.551 1.00 91.88 216 ARG A N 1
ATOM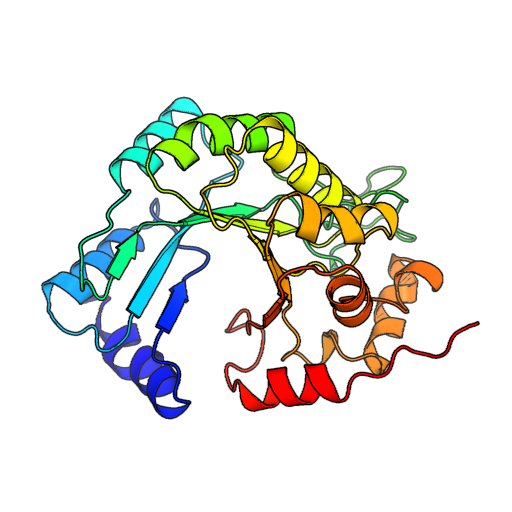 1724 C CA . ARG A 1 216 ? 8.723 -6.320 -17.301 1.00 91.88 216 ARG A CA 1
ATOM 1725 C C . ARG A 1 216 ? 7.196 -6.404 -17.273 1.00 91.88 216 ARG A C 1
ATOM 1727 O O . ARG A 1 216 ? 6.616 -6.489 -16.197 1.00 91.88 216 ARG A O 1
ATOM 1734 N N . ALA A 1 217 ? 6.549 -6.328 -18.435 1.00 92.75 217 ALA A N 1
ATOM 1735 C CA . ALA A 1 217 ? 5.095 -6.332 -18.541 1.00 92.75 217 ALA A CA 1
ATOM 1736 C C . ALA A 1 217 ? 4.503 -7.746 -18.451 1.00 92.75 217 ALA A C 1
ATOM 1738 O O . ALA A 1 217 ? 3.438 -7.907 -17.877 1.00 92.75 217 ALA A O 1
ATOM 1739 N N . ASP A 1 218 ? 5.194 -8.779 -18.934 1.00 88.56 218 ASP A N 1
ATOM 1740 C CA . ASP A 1 218 ? 4.646 -10.144 -19.015 1.00 88.56 218 ASP A CA 1
ATOM 1741 C C . ASP A 1 218 ? 4.671 -10.894 -17.658 1.00 88.56 218 ASP A C 1
ATOM 1743 O O . ASP A 1 218 ? 4.447 -12.104 -17.605 1.00 88.56 218 ASP A O 1
ATOM 1747 N N . HIS A 1 219 ? 4.960 -10.204 -16.547 1.00 85.75 219 HIS A N 1
ATOM 1748 C CA . HIS A 1 219 ? 5.091 -10.787 -15.203 1.00 85.75 219 HIS A CA 1
ATOM 1749 C C . HIS A 1 219 ? 4.472 -9.918 -14.090 1.00 85.75 219 HIS A C 1
ATOM 1751 O O . HIS A 1 219 ? 4.920 -9.970 -12.940 1.00 85.75 219 HIS A O 1
ATOM 1757 N N . LEU A 1 220 ? 3.451 -9.109 -14.408 1.00 93.38 220 LEU A N 1
ATOM 1758 C CA . LEU A 1 220 ? 2.823 -8.228 -13.416 1.00 93.38 220 LEU A CA 1
ATOM 1759 C C . LEU A 1 220 ? 2.119 -9.014 -12.304 1.00 93.38 220 LEU A C 1
ATOM 1761 O O . LEU A 1 220 ? 1.464 -10.031 -12.535 1.00 93.38 220 LEU A O 1
ATOM 1765 N N . VAL A 1 221 ? 2.198 -8.474 -11.092 1.00 95.00 221 VAL A N 1
ATOM 1766 C CA . VAL A 1 221 ? 1.615 -9.015 -9.860 1.00 95.00 221 VAL A CA 1
ATOM 1767 C C . VAL A 1 221 ? 2.089 -10.465 -9.618 1.00 95.00 221 VAL A C 1
ATOM 1769 O O . VAL A 1 221 ? 1.288 -11.408 -9.668 1.00 95.00 221 VAL A O 1
ATOM 1772 N N . PRO A 1 222 ? 3.398 -10.687 -9.358 1.00 94.38 222 PRO A N 1
ATOM 1773 C CA . PRO A 1 222 ? 4.030 -12.009 -9.357 1.00 94.38 222 PRO A CA 1
ATOM 1774 C C . PRO A 1 222 ? 3.740 -12.825 -8.079 1.00 94.38 222 PRO A C 1
ATOM 1776 O O . PRO A 1 222 ? 4.650 -13.273 -7.377 1.00 94.38 222 PRO A O 1
ATOM 1779 N N . ILE A 1 223 ? 2.459 -13.068 -7.768 1.00 94.25 223 ILE A N 1
ATOM 1780 C CA . ILE A 1 223 ? 2.025 -13.765 -6.542 1.00 94.25 223 ILE A CA 1
ATOM 1781 C C . ILE A 1 223 ? 2.612 -15.176 -6.416 1.00 94.25 223 ILE A C 1
ATOM 1783 O O . ILE A 1 223 ? 2.913 -15.612 -5.309 1.00 94.25 223 ILE A O 1
ATOM 1787 N N . LYS A 1 224 ? 2.815 -15.889 -7.535 1.00 93.38 224 LYS A N 1
ATOM 1788 C CA . LYS A 1 224 ? 3.407 -17.234 -7.524 1.00 93.38 224 LYS A CA 1
ATOM 1789 C C . LYS A 1 224 ? 4.870 -17.177 -7.086 1.00 93.38 224 LYS A C 1
ATOM 1791 O O . LYS A 1 224 ? 5.239 -17.886 -6.157 1.00 93.38 224 LYS A O 1
ATOM 1796 N N . SER A 1 225 ? 5.665 -16.293 -7.688 1.00 95.25 225 SER A N 1
ATOM 1797 C CA . SER A 1 225 ? 7.078 -16.110 -7.337 1.00 95.25 225 SER A CA 1
ATOM 1798 C C . SER A 1 225 ? 7.247 -15.674 -5.880 1.00 95.25 225 SER A C 1
ATOM 1800 O O . SER A 1 225 ? 8.116 -16.190 -5.179 1.00 95.25 225 SER A O 1
ATOM 1802 N N . LEU A 1 226 ? 6.384 -14.776 -5.394 1.00 96.62 226 LEU A N 1
ATOM 1803 C CA . LEU A 1 226 ? 6.352 -14.374 -3.985 1.00 96.62 226 LEU A CA 1
ATOM 1804 C C . LEU A 1 226 ? 6.019 -15.562 -3.064 1.00 96.62 226 LEU A C 1
ATOM 1806 O O . LEU A 1 226 ? 6.728 -15.793 -2.084 1.00 96.62 226 LEU A O 1
ATOM 1810 N N . SER A 1 227 ? 4.996 -16.355 -3.405 1.00 95.44 227 SER A N 1
ATOM 1811 C CA . SER A 1 227 ? 4.609 -17.552 -2.642 1.00 95.44 227 SER A CA 1
ATOM 1812 C C . SER A 1 227 ? 5.727 -18.597 -2.586 1.00 95.44 227 SER A C 1
ATOM 1814 O O . SER A 1 227 ? 6.035 -19.102 -1.508 1.00 95.44 227 SER A O 1
ATOM 1816 N N . GLU A 1 228 ? 6.366 -18.896 -3.721 1.00 96.12 228 GLU A N 1
ATOM 1817 C CA . GLU A 1 228 ? 7.455 -19.879 -3.823 1.00 96.12 228 GLU A CA 1
ATOM 1818 C C . GLU A 1 228 ? 8.716 -19.444 -3.057 1.00 96.12 228 GLU A C 1
ATOM 1820 O O . GLU A 1 228 ? 9.494 -20.289 -2.617 1.00 96.12 228 GLU A O 1
ATOM 1825 N N . ASN A 1 229 ? 8.891 -18.138 -2.823 1.00 97.88 229 ASN A N 1
ATOM 1826 C CA . ASN A 1 229 ? 9.950 -17.581 -1.972 1.00 97.88 229 ASN A CA 1
ATOM 1827 C C . ASN A 1 229 ? 9.514 -17.368 -0.505 1.00 97.88 229 ASN A C 1
ATOM 1829 O O . ASN A 1 229 ? 10.230 -16.741 0.282 1.00 97.88 229 ASN A O 1
ATOM 1833 N N . GLY A 1 230 ? 8.362 -17.925 -0.117 1.00 97.94 230 GLY A N 1
ATOM 1834 C CA . GLY A 1 230 ? 7.883 -17.980 1.263 1.00 97.94 230 GLY A CA 1
ATOM 1835 C C . GLY A 1 230 ? 7.242 -16.692 1.779 1.00 97.94 230 GLY A C 1
ATOM 1836 O O . GLY A 1 230 ? 7.065 -16.562 2.990 1.00 97.94 230 GLY A O 1
ATOM 1837 N N . ALA A 1 231 ? 6.931 -15.726 0.909 1.00 97.88 231 ALA A N 1
ATOM 1838 C CA . ALA A 1 231 ? 6.260 -14.498 1.323 1.00 97.88 231 ALA A CA 1
ATOM 1839 C C . ALA A 1 231 ? 4.857 -14.802 1.874 1.00 97.88 231 ALA A C 1
ATOM 1841 O O . ALA A 1 231 ? 4.120 -15.625 1.323 1.00 97.88 231 ALA A O 1
ATOM 1842 N N . MET A 1 232 ? 4.461 -14.095 2.935 1.00 98.06 232 MET A N 1
ATOM 1843 C CA . MET A 1 232 ? 3.065 -14.076 3.367 1.00 98.06 232 MET A CA 1
ATOM 1844 C C . MET A 1 232 ? 2.255 -13.274 2.349 1.00 98.06 232 MET A C 1
ATOM 1846 O O . MET A 1 232 ? 2.556 -12.105 2.105 1.00 98.06 232 MET A O 1
ATOM 1850 N N . LEU A 1 233 ? 1.223 -13.891 1.778 1.00 97.00 233 LEU A N 1
ATOM 1851 C CA . LEU A 1 233 ? 0.357 -13.260 0.786 1.00 97.00 233 LEU A CA 1
ATOM 1852 C C . LEU A 1 233 ? -1.000 -12.915 1.385 1.00 97.00 233 LEU A C 1
ATOM 1854 O O . LEU A 1 233 ? -1.638 -13.750 2.029 1.00 97.00 233 LEU A O 1
ATOM 1858 N N . THR A 1 234 ? -1.478 -11.712 1.089 1.00 96.81 234 THR A N 1
ATOM 1859 C CA . THR A 1 234 ? -2.889 -11.351 1.241 1.00 96.81 234 THR A CA 1
ATOM 1860 C C . THR A 1 234 ? -3.462 -10.948 -0.105 1.00 96.81 234 THR A C 1
ATOM 1862 O O . THR A 1 234 ? -2.766 -10.399 -0.955 1.00 96.81 234 THR A O 1
ATOM 1865 N N . LEU A 1 235 ? -4.748 -11.233 -0.297 1.00 95.94 235 LEU A N 1
ATOM 1866 C CA . LEU A 1 235 ? -5.508 -10.727 -1.430 1.00 95.94 235 LEU A CA 1
ATOM 1867 C C . LEU A 1 235 ? -6.483 -9.673 -0.923 1.00 95.94 235 LEU A C 1
ATOM 1869 O O . LEU A 1 235 ? -7.213 -9.911 0.042 1.00 95.94 235 LEU A O 1
ATOM 1873 N N . SER A 1 236 ? -6.532 -8.535 -1.599 1.00 95.25 236 SER A N 1
ATOM 1874 C CA . SER A 1 236 ? -7.517 -7.484 -1.345 1.00 95.25 236 SER A CA 1
ATOM 1875 C C . SER A 1 236 ? -8.083 -6.954 -2.664 1.00 95.25 236 SER A C 1
ATOM 1877 O O . SER A 1 236 ? -7.625 -7.319 -3.745 1.00 95.25 236 SER A O 1
ATOM 1879 N N . SER A 1 237 ? -9.160 -6.172 -2.607 1.00 93.19 237 SER A N 1
ATOM 1880 C CA . SER A 1 237 ? -9.858 -5.693 -3.810 1.00 93.19 237 SER A CA 1
ATOM 1881 C C . SER A 1 237 ? -9.453 -4.288 -4.248 1.00 93.19 237 SER A C 1
ATOM 1883 O O . SER A 1 237 ? -9.722 -3.928 -5.390 1.00 93.19 237 SER A O 1
ATOM 1885 N N . ASP A 1 238 ? -8.879 -3.485 -3.344 1.00 94.56 238 ASP A N 1
ATOM 1886 C CA . ASP A 1 238 ? -8.780 -2.024 -3.505 1.00 94.56 238 ASP A CA 1
ATOM 1887 C C . ASP A 1 238 ? -10.120 -1.410 -3.951 1.00 94.56 238 ASP A C 1
ATOM 1889 O O . ASP A 1 238 ? -10.218 -0.582 -4.855 1.00 94.56 238 ASP A O 1
ATOM 1893 N N . TRP A 1 239 ? -11.212 -1.901 -3.356 1.00 94.00 239 TRP A N 1
ATOM 1894 C CA . TRP A 1 239 ? -12.547 -1.413 -3.666 1.00 94.00 239 TRP A CA 1
ATOM 1895 C C . TRP A 1 239 ? -12.636 0.094 -3.342 1.00 94.00 239 TRP A C 1
ATOM 1897 O O . TRP A 1 239 ? -12.241 0.526 -2.263 1.00 94.00 239 TRP A O 1
ATOM 1907 N N . ASN A 1 240 ? -13.143 0.935 -4.247 1.00 90.44 240 ASN A N 1
ATOM 1908 C CA . ASN A 1 240 ? -13.978 0.596 -5.404 1.00 90.44 240 ASN A CA 1
ATOM 1909 C C . ASN A 1 240 ? -13.309 0.586 -6.789 1.00 90.44 240 ASN A C 1
ATOM 1911 O O . ASN A 1 240 ? -14.026 0.683 -7.783 1.00 90.44 240 ASN A O 1
ATOM 1915 N N . VAL A 1 241 ? -11.987 0.406 -6.874 1.00 91.94 241 VAL A N 1
ATOM 1916 C CA . VAL A 1 241 ? -11.283 0.206 -8.158 1.00 91.94 241 VAL A CA 1
ATOM 1917 C C . VAL A 1 241 ? -11.691 -1.117 -8.807 1.00 91.94 241 VAL A C 1
ATOM 1919 O O . VAL A 1 241 ? -12.015 -1.152 -9.992 1.00 91.94 241 VAL A O 1
ATOM 1922 N N . SER A 1 242 ? -11.714 -2.200 -8.026 1.00 93.56 242 SER A N 1
ATOM 1923 C CA . SER A 1 242 ? -12.162 -3.523 -8.479 1.00 93.56 242 SER A CA 1
ATOM 1924 C C . SER A 1 242 ? -13.374 -4.014 -7.690 1.00 93.56 242 SER A C 1
ATO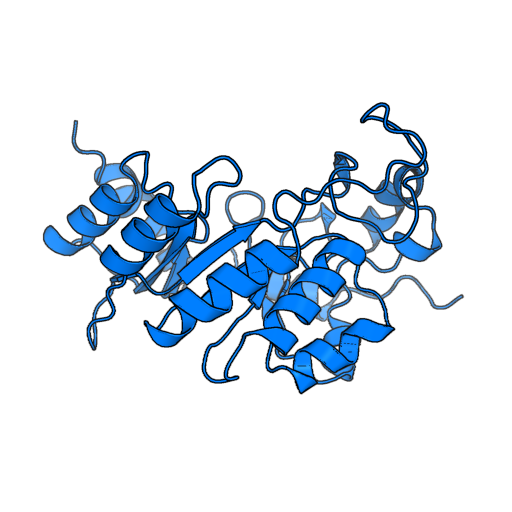M 192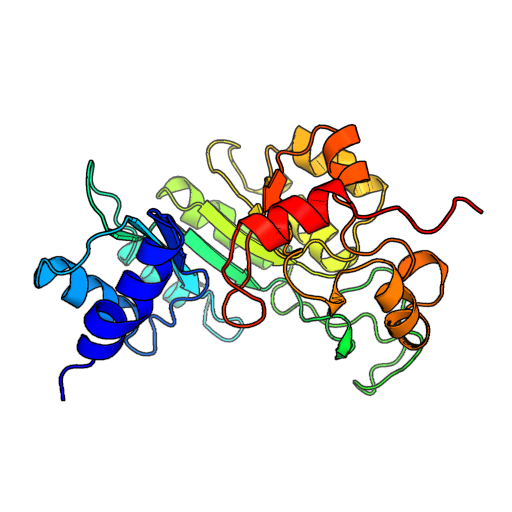6 O O . SER A 1 242 ? -13.759 -3.446 -6.665 1.00 93.56 242 SER A O 1
ATOM 1928 N N . THR A 1 243 ? -13.983 -5.104 -8.161 1.00 93.81 243 THR A N 1
ATOM 1929 C CA . THR A 1 243 ? -15.067 -5.785 -7.443 1.00 93.81 243 THR A CA 1
ATOM 1930 C C . THR A 1 243 ? -14.644 -6.188 -6.030 1.00 93.81 243 THR A C 1
ATOM 1932 O O . THR A 1 243 ? -13.535 -6.670 -5.804 1.00 93.81 243 THR A O 1
ATOM 1935 N N . LEU A 1 244 ? -15.552 -6.019 -5.070 1.00 94.06 244 LEU A N 1
ATOM 1936 C CA . LEU A 1 244 ? -15.343 -6.458 -3.690 1.00 94.06 244 LEU A CA 1
ATOM 1937 C C . LEU A 1 244 ? -15.576 -7.962 -3.494 1.00 94.06 244 LEU A C 1
ATOM 1939 O O . LEU A 1 244 ? -15.286 -8.471 -2.418 1.00 94.06 244 LEU A O 1
ATOM 1943 N N . ASN A 1 245 ? -16.131 -8.670 -4.487 1.00 94.75 245 ASN A N 1
ATOM 1944 C CA . ASN A 1 245 ? -16.482 -10.080 -4.340 1.00 94.75 245 ASN A CA 1
ATOM 1945 C C . ASN A 1 245 ? -15.208 -10.934 -4.160 1.00 94.75 245 ASN A C 1
ATOM 1947 O O . ASN A 1 245 ? -14.446 -11.093 -5.121 1.00 94.75 245 ASN A O 1
ATOM 1951 N N . PRO A 1 246 ? -14.987 -11.539 -2.976 1.00 94.56 246 PRO A N 1
ATOM 1952 C CA . PRO A 1 246 ? -13.740 -12.239 -2.679 1.00 94.56 246 PRO A CA 1
ATOM 1953 C C . PRO A 1 246 ? -13.540 -13.483 -3.550 1.00 94.56 246 PRO A C 1
ATOM 1955 O O . PRO A 1 246 ? -12.401 -13.852 -3.835 1.00 94.56 246 PRO A O 1
ATOM 1958 N N . PHE A 1 247 ? -14.622 -14.110 -4.027 1.00 95.50 247 PHE A N 1
ATOM 1959 C CA . PHE A 1 247 ? -14.526 -15.287 -4.888 1.00 95.50 247 PHE A CA 1
ATOM 1960 C C . PHE A 1 247 ? -13.888 -14.972 -6.240 1.00 95.50 247 PHE A C 1
ATOM 1962 O O . PHE A 1 247 ? -13.216 -15.837 -6.793 1.00 95.50 247 PHE A O 1
ATOM 1969 N N . ILE A 1 248 ? -14.038 -13.742 -6.744 1.00 94.81 248 ILE A N 1
ATOM 1970 C CA . ILE A 1 248 ? -13.385 -13.317 -7.988 1.00 94.81 248 ILE A CA 1
ATOM 1971 C C . ILE A 1 248 ? -11.875 -13.205 -7.765 1.00 94.81 248 ILE A C 1
ATOM 1973 O O . ILE A 1 248 ? -11.109 -13.786 -8.527 1.00 94.81 248 ILE A O 1
ATOM 1977 N N . SER A 1 249 ? -11.435 -12.554 -6.681 1.00 94.25 249 SER A N 1
ATOM 1978 C CA . SER A 1 249 ? -10.009 -12.484 -6.330 1.00 94.25 249 SER A CA 1
ATOM 1979 C C . SER A 1 249 ? -9.391 -13.871 -6.153 1.00 94.25 249 SER A C 1
ATOM 1981 O O . SER A 1 249 ? -8.304 -14.127 -6.666 1.00 94.25 249 SER A O 1
ATOM 1983 N N . ILE A 1 250 ? -10.088 -14.772 -5.450 1.00 94.31 250 ILE A N 1
ATOM 1984 C CA . ILE A 1 250 ? -9.632 -16.149 -5.213 1.00 94.31 250 ILE A CA 1
ATOM 1985 C C . ILE A 1 250 ? -9.535 -16.918 -6.532 1.00 94.31 250 ILE A C 1
ATOM 1987 O O . ILE A 1 250 ? -8.501 -17.525 -6.802 1.00 94.31 250 ILE A O 1
ATOM 1991 N N . ALA A 1 251 ? -10.580 -16.874 -7.363 1.00 94.44 251 ALA A N 1
ATOM 1992 C CA . ALA A 1 251 ? -10.576 -17.534 -8.664 1.00 94.44 251 ALA A CA 1
ATOM 1993 C C . ALA A 1 251 ? -9.409 -17.026 -9.517 1.00 94.44 251 ALA A C 1
ATOM 1995 O O . ALA A 1 251 ? -8.588 -17.829 -9.949 1.00 94.44 251 ALA A O 1
ATOM 1996 N N . ASN A 1 252 ? -9.257 -15.705 -9.643 1.00 94.06 252 ASN A N 1
ATOM 1997 C CA . ASN A 1 252 ? -8.182 -15.090 -10.418 1.00 94.06 252 ASN A CA 1
ATOM 1998 C C . ASN A 1 252 ? -6.793 -15.448 -9.875 1.00 94.06 252 ASN A C 1
ATOM 2000 O O . ASN A 1 252 ? -5.880 -15.682 -10.660 1.00 94.06 252 ASN A O 1
ATOM 2004 N N . ALA A 1 253 ? -6.619 -15.523 -8.551 1.00 92.56 253 ALA A N 1
ATOM 2005 C CA . ALA A 1 253 ? -5.376 -15.974 -7.922 1.00 92.56 253 ALA A CA 1
ATOM 2006 C C . ALA A 1 253 ? -4.999 -17.411 -8.281 1.00 92.56 253 ALA A C 1
ATOM 2008 O O . ALA A 1 253 ? -3.821 -17.681 -8.505 1.00 92.56 253 ALA A O 1
ATOM 2009 N N . ILE A 1 254 ? -5.980 -18.308 -8.366 1.00 90.12 254 ILE A N 1
ATOM 2010 C CA . ILE A 1 254 ? -5.758 -19.727 -8.666 1.00 90.12 254 ILE A CA 1
ATOM 2011 C C . ILE A 1 254 ? -5.582 -19.959 -10.170 1.00 90.12 254 ILE A C 1
ATOM 2013 O O . ILE A 1 254 ? -4.753 -20.770 -10.576 1.00 90.12 254 ILE A O 1
ATOM 2017 N N . THR A 1 255 ? -6.375 -19.284 -11.007 1.00 88.81 255 THR A N 1
ATOM 2018 C CA . THR A 1 255 ? -6.437 -19.569 -12.447 1.00 88.81 255 THR A CA 1
ATOM 2019 C C . THR A 1 255 ? -5.433 -18.784 -13.272 1.00 88.81 255 THR A C 1
ATOM 2021 O O . THR A 1 255 ? -5.230 -19.142 -14.434 1.00 88.81 255 THR A O 1
ATOM 2024 N N . ARG A 1 256 ? -4.818 -17.722 -12.729 1.00 87.12 256 ARG A N 1
ATOM 2025 C CA . ARG A 1 256 ? -3.811 -16.963 -13.475 1.00 87.12 256 ARG A CA 1
ATOM 2026 C C . ARG A 1 256 ? -2.648 -17.870 -13.869 1.00 87.12 256 ARG A C 1
ATOM 2028 O O . ARG A 1 256 ? -1.983 -18.469 -13.028 1.00 87.12 256 ARG A O 1
ATOM 2035 N N . GLN A 1 257 ? -2.419 -17.974 -15.169 1.00 72.81 257 GLN A N 1
ATOM 2036 C CA . GLN A 1 257 ? -1.261 -18.657 -15.724 1.00 72.81 257 GLN A CA 1
ATOM 2037 C C . GLN A 1 257 ? -0.179 -17.608 -15.979 1.00 72.81 257 GLN A C 1
ATOM 2039 O O . GLN A 1 257 ? -0.506 -16.552 -16.520 1.00 72.81 257 GLN A O 1
ATOM 2044 N N . PRO A 1 258 ? 1.088 -17.854 -15.618 1.00 63.38 258 PRO A N 1
ATOM 2045 C CA . PRO A 1 258 ? 2.169 -17.049 -16.166 1.00 63.38 258 PRO A CA 1
ATOM 2046 C C . PRO A 1 258 ? 2.144 -17.192 -17.694 1.00 63.38 258 PRO A C 1
ATOM 2048 O O . PRO A 1 258 ? 2.058 -18.312 -18.207 1.00 63.38 258 PRO A O 1
ATOM 2051 N N . GLU A 1 259 ? 2.179 -16.077 -18.425 1.00 49.56 259 GLU A N 1
ATOM 2052 C CA . GLU A 1 259 ? 2.440 -16.123 -19.862 1.00 49.56 259 GLU A CA 1
ATOM 2053 C C . GLU A 1 259 ? 3.807 -16.796 -20.063 1.00 49.56 259 GLU A C 1
ATOM 2055 O O . GLU A 1 259 ? 4.753 -16.561 -19.308 1.00 49.56 259 GLU A O 1
ATOM 2060 N N . ALA A 1 260 ? 3.829 -17.766 -20.977 1.00 41.56 260 ALA A N 1
ATOM 2061 C CA . ALA A 1 260 ? 4.801 -18.848 -21.029 1.00 41.56 260 ALA A CA 1
ATOM 2062 C C . ALA A 1 260 ? 6.262 -18.386 -20.917 1.00 41.56 260 ALA A C 1
ATOM 2064 O O . ALA A 1 260 ? 6.684 -17.436 -21.572 1.00 41.56 260 ALA A O 1
ATOM 2065 N N . THR A 1 261 ? 7.035 -19.149 -20.138 1.00 38.16 261 THR A N 1
ATOM 2066 C CA . THR A 1 261 ? 8.502 -19.144 -20.130 1.00 38.16 261 THR A CA 1
ATOM 2067 C C . THR A 1 261 ? 9.043 -19.070 -21.558 1.00 38.16 261 THR A C 1
ATOM 2069 O O . THR A 1 261 ? 8.816 -19.996 -22.345 1.00 38.16 261 THR A O 1
ATOM 2072 N N . HIS A 1 262 ? 9.752 -17.989 -21.875 1.00 36.94 262 HIS A N 1
ATOM 2073 C CA . HIS A 1 262 ? 10.660 -17.923 -23.014 1.00 36.94 262 HIS A CA 1
ATOM 2074 C C . HIS A 1 262 ? 12.091 -18.114 -22.529 1.00 36.94 262 HIS A C 1
ATOM 2076 O O . HIS A 1 262 ? 12.452 -17.477 -21.516 1.00 36.94 262 HIS A O 1
#

=== Feature glossary ===
The features interleaved in this record are:

— What the protein is —

Sequence gives the chain of amino acids in standard one-letter code (A=alanine, C=cysteine, …, Y=tyrosine), read N→C. It is the only feature that is directly encoded by the gene; all structural features are derived from the folded form of this sequence.

Database cross-references. InterPro integrates a dozen domain/family signature databases into unified entries with residue-range hits. GO terms attach function/process/location labels with evidence codes. CATH codes position the fold in a four-level structural taxonomy. Organism is the NCBI-taxonomy species name.

— Where its atoms are —

Atomic coordinates in PDBx/mmCIF format — the same representation the Protein Data Bank distributes. Each line of the _atom_site loop places one backbone atom in Cartesian space (units: ångströms, origin: arbitrary).

The six renders are orthographic views along the three Cartesian axes in both directions. Representation (cartoon, sticks, or surface) and color scheme (sequence-rainbow or by-chain) vary across proteins so the training set covers all the common visualization conventions.

— Local backbone conformation —

Eight-state secondary structure (DSSP): H is the canonical α-helix, G the tighter 3₁₀-helix, I the wider π-helix; E/B are β-structure, T and S are turns and bends, and '-' is everything else. DSSP derives these from the pattern of main-chain N–H···O=C hydrogen bonds, not from the sequence.

P-SEA three-state annotation labels each residue as helix, strand, or coil based purely on the geometry of the Cα trace. It serves as a fallback when the full backbone (and thus DSSP) is unavailable.

The φ/ψ torsion pair specifies the backbone conformation at each residue. φ rotates about the N–Cα bond, ψ about the Cα–C bond. Steric clashes forbid most of the (φ, ψ) plane — the allowed regions (α-helix basin, β-sheet basin, left-handed helix) are the Ramachandran-allowed regions.

— Global shape and packing —

The geometric summary reports three shape descriptors. Rg (radius of gyration) measures how spread out the Cα atoms are about their centre of mass; compact globular proteins have small Rg, elongated or unfolded ones large. Cα contacts (<8 Å, |i−j|>4) count long-range residue pairs in spatial proximity — high for tightly packed folds, near zero for rods or random coil. The bounding-box extents give the protein's footprint along x, y, z in Å.

Solvent-accessible surface area (SASA) is the area in Å² traced out by the centre of a 1.4 Å probe sphere (a water molecule) rolled over the protein's van der Waals surface (Shrake–Rupley / Lee–Richards construction). Buried residues have near-zero SASA; fully exposed residues can exceed 200 Å². The total SASA scales roughly with the number of surface residues.

The contact map is a binary N×N matrix image: pixel (i, j) is dark where Cα_i and Cα_j are within 8 Å and |i−j|>4. Because the |i−j|>4 filter removes local helical contacts, off-diagonal stripes parallel to the main diagonal indicate parallel β-sheets; stripes perpendicular to it indicate antiparallel β-sheets. The Ramachandran plot scatters every residue's (φ, ψ) pair against the sterically allowed regions. The PAE heatmap renders the predicted-aligned-error matrix.

— Structural neighborhood —

3Di is Foldseek's structural alphabet. Each residue is assigned one of twenty discrete states based on how its Cα sits relative to its spatial (not sequential) neighbors. Aligning 3Di strings finds structural homologs roughly as well as full 3D superposition, but orders of magnitude faster.

Nearest PDB neighbors are the top structural matches found by Foldseek when searching this structure against the entire Protein Data Bank. Each hit reports a TM-score (0 to 1; >0.5 almost always implies the same fold) and an E-value. These are *structural* homologs — they may share no detectable sequence similarity.

— Confidence and disorder —

For AlphaFold models, the B-factor field carries pLDDT — the model's own estimate of local accuracy on a 0–100 scale. Regions with pLDDT<50 should be treated as essentially unmodeled; they often correspond to intrinsically disordered segments.

Crystallographic B-factors measure how much each atom's electron density is smeared out, in Å². They rise in mobile loops and surface residues and fall in the buried interior. In AlphaFold models this column is repurposed to hold pLDDT instead.

Predicted aligned error is AlphaFold's pairwise confidence. Unlike pLDDT (per-residue), PAE is per-residue-pair and captures whether two parts of the structure are correctly placed relative to each other. Units are ångströms of expected positional error.